Protein AF-A0A813BXG4-F1 (afdb_monomer_lite)

Sequence (197 aa):
MYNFARPANHKVEVDVYMTGIRDSAAAACLAQHVFDAAEAAVKERGGSCPIAFRVLASKRPAKSAPRHEKDTYKPYRDGSAGFPQASERSLAFWEDLPEEARKADLVGVIAQFFNFEVVADTTSLCKDMLDVIVPKPGGILIFQSGFNTRVPLHAEDMVWGTLSEKVERAGAKMALISNGFSFDKASGKSGVIPPDG

Secondary structure (DSSP, 8-state):
-----PPTTPPEEEEEEEES-S-HHHHHHHHHHHHHHHHHHHHHTT----EEEEEEE-SS--SS--HHHHHHHGGGTTT-TTS--GGGSPPPBGGGS-GGGS--SEEEEEESSTHHHHBSSSS-B--HHHHHTPPPTT-EEEEEESGGG---HHHHHHHHHHHHHHHHHTT-EEEEEE------TT--------TT-

Organism: NCBI:txid1628268

Radius of gyration: 17.5 Å; chains: 1; bounding box: 46×43×45 Å

Foldseek 3Di:
DQPPVDDPPDAAEEEEEEEQAQCLLLVQQVVVVVVVVVCVVCVVVVHDHHYHYYYAYAPDYHPDHDPVSCVVSVCQDPVNPPGPHSVVDDHHHLVPDDLVRLAGQEFEYDFQALQVCFPPDLPHTNCPVLSSRAYAAQGEYEYEDEPRDDDPPSCVCVSVVSSCVSNVVNNHYYDYHYPPPDPPPPPPDDDDDPPPD

pLDDT: mean 76.81, std 17.19, range [28.3, 95.19]

Structure (mmCIF, N/CA/C/O backbone):
data_AF-A0A813BXG4-F1
#
_entry.id   AF-A0A813BXG4-F1
#
loop_
_atom_site.group_PDB
_atom_site.id
_atom_site.type_symbol
_atom_site.label_atom_id
_atom_site.label_alt_id
_atom_site.label_comp_id
_atom_site.label_asym_id
_atom_site.label_entity_id
_atom_site.label_seq_id
_atom_site.pdbx_PDB_ins_code
_atom_site.Cartn_x
_atom_site.Cartn_y
_atom_site.Cartn_z
_atom_site.occupancy
_atom_site.B_iso_or_equiv
_atom_site.auth_seq_id
_atom_site.auth_comp_id
_atom_site.auth_asym_id
_atom_site.auth_atom_id
_atom_site.pdbx_PDB_model_num
ATOM 1 N N . MET A 1 1 ? -25.424 9.513 0.646 1.00 31.05 1 MET A N 1
ATOM 2 C CA . MET A 1 1 ? -25.180 9.424 2.101 1.00 31.05 1 MET A CA 1
ATOM 3 C C . MET A 1 1 ? -24.576 8.046 2.366 1.00 31.05 1 MET A C 1
ATOM 5 O O . MET A 1 1 ? -25.256 7.052 2.151 1.00 31.05 1 MET A O 1
ATOM 9 N N . TYR A 1 2 ? -23.269 7.967 2.637 1.00 39.50 2 TYR A N 1
ATOM 10 C CA . TYR A 1 2 ? -22.545 6.696 2.778 1.00 39.50 2 TYR A CA 1
ATOM 11 C C . TYR A 1 2 ? -22.805 6.120 4.169 1.00 39.50 2 TYR A C 1
ATOM 13 O O . TYR A 1 2 ? -22.222 6.582 5.146 1.00 39.50 2 TYR A O 1
ATOM 21 N N . ASN A 1 3 ? -23.686 5.126 4.272 1.00 35.97 3 ASN A N 1
ATOM 22 C CA . ASN A 1 3 ? -23.886 4.405 5.523 1.00 35.97 3 ASN A CA 1
ATOM 23 C C . ASN A 1 3 ? -22.718 3.437 5.747 1.00 35.97 3 ASN A C 1
ATOM 25 O O . ASN A 1 3 ? -22.837 2.238 5.516 1.00 35.97 3 ASN A O 1
ATOM 29 N N . PHE A 1 4 ? -21.603 3.951 6.270 1.00 50.03 4 PHE A N 1
ATOM 30 C CA . PHE A 1 4 ? -20.684 3.158 7.092 1.00 50.03 4 PHE A CA 1
ATOM 31 C C . PHE A 1 4 ? -21.365 2.863 8.442 1.00 50.03 4 PHE A C 1
ATOM 33 O O . PHE A 1 4 ? -20.880 3.240 9.503 1.00 50.03 4 PHE A O 1
ATOM 40 N N . ALA A 1 5 ? -22.545 2.239 8.414 1.00 46.56 5 ALA A N 1
ATOM 41 C CA . ALA A 1 5 ? -23.234 1.799 9.617 1.00 46.56 5 ALA A CA 1
ATOM 42 C C . ALA A 1 5 ? -22.553 0.512 10.078 1.00 46.56 5 ALA A C 1
ATOM 44 O O . ALA A 1 5 ? -22.936 -0.588 9.684 1.00 46.56 5 ALA A O 1
ATOM 45 N N . ARG A 1 6 ? -21.468 0.658 10.837 1.00 57.62 6 ARG A N 1
ATOM 46 C CA . ARG A 1 6 ? -20.746 -0.474 11.412 1.00 57.62 6 ARG A CA 1
ATOM 47 C C . ARG A 1 6 ? -21.068 -0.615 12.896 1.00 57.62 6 ARG A C 1
ATOM 49 O O . ARG A 1 6 ? -21.384 0.389 13.536 1.00 57.62 6 ARG A O 1
ATOM 56 N N . PRO A 1 7 ? -21.025 -1.843 13.439 1.00 58.28 7 PRO A N 1
ATOM 57 C CA . PRO A 1 7 ? -21.316 -2.083 14.845 1.00 58.28 7 PRO A CA 1
ATOM 58 C C . PRO A 1 7 ? -20.444 -1.219 15.762 1.00 58.28 7 PRO A C 1
ATOM 60 O O . PRO A 1 7 ? -19.309 -0.875 15.421 1.00 58.28 7 PRO A O 1
ATOM 63 N N . ALA A 1 8 ? -20.951 -0.911 16.956 1.00 55.47 8 ALA A N 1
ATOM 64 C CA . ALA A 1 8 ? -20.141 -0.291 17.998 1.00 55.47 8 ALA A CA 1
ATOM 65 C C . ALA A 1 8 ? -18.877 -1.140 18.250 1.00 55.47 8 ALA A C 1
ATOM 67 O O . ALA A 1 8 ? -18.967 -2.363 18.352 1.00 55.47 8 ALA A O 1
ATOM 68 N N . ASN A 1 9 ? -17.714 -0.486 18.348 1.00 63.25 9 ASN A N 1
ATOM 69 C CA . ASN A 1 9 ? -16.375 -1.088 18.485 1.00 63.25 9 ASN A CA 1
ATOM 70 C C . ASN A 1 9 ? -15.761 -1.715 17.215 1.00 63.25 9 ASN A C 1
ATOM 72 O O . ASN A 1 9 ? -14.718 -2.366 17.312 1.00 63.25 9 ASN A O 1
ATOM 76 N N . HIS A 1 10 ? -16.343 -1.509 1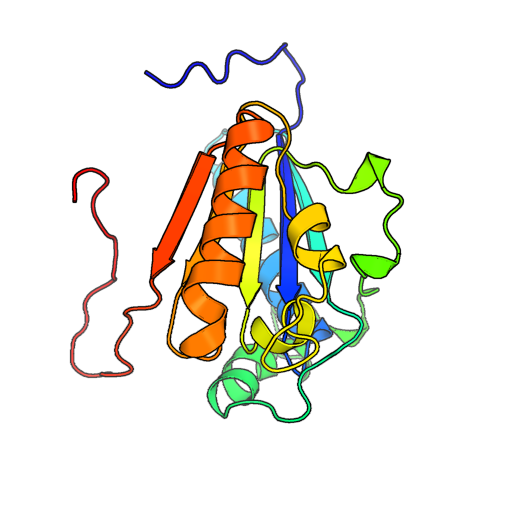6.028 1.00 72.50 10 HIS A N 1
ATOM 77 C CA . HIS A 1 10 ? -15.704 -1.916 14.770 1.00 72.50 10 HIS A CA 1
ATOM 78 C C . HIS A 1 10 ? -14.409 -1.126 14.529 1.00 72.50 10 HIS A C 1
ATOM 80 O O . HIS A 1 10 ? -14.427 0.106 14.540 1.00 72.50 10 HIS A O 1
ATOM 86 N N . LYS A 1 11 ? -13.296 -1.826 14.278 1.00 83.19 11 LYS A N 1
ATOM 87 C CA . LYS A 1 11 ? -12.031 -1.211 13.852 1.00 83.19 11 LYS A CA 1
ATOM 88 C C . LYS A 1 11 ? -11.985 -1.121 12.334 1.00 83.19 11 LYS A C 1
ATOM 90 O O . LYS A 1 11 ? -12.252 -2.115 11.669 1.00 83.19 11 LYS A O 1
ATOM 95 N N . VAL A 1 12 ? -11.652 0.044 11.787 1.00 87.25 12 VAL A N 1
ATOM 96 C CA . VAL A 1 12 ? -11.446 0.180 10.339 1.00 87.25 12 VAL A CA 1
ATOM 97 C C . VAL A 1 12 ? -10.086 -0.414 9.992 1.00 87.25 12 VAL A C 1
ATOM 99 O O . VAL A 1 12 ? -9.066 0.063 10.482 1.00 87.25 12 VAL A O 1
ATOM 102 N N . GLU A 1 13 ? -10.066 -1.459 9.175 1.00 92.06 13 GLU A N 1
ATOM 103 C CA . GLU A 1 13 ? -8.825 -2.080 8.710 1.00 92.06 13 GLU A CA 1
ATOM 104 C C . GLU A 1 13 ? -8.321 -1.379 7.454 1.00 92.06 13 GLU A C 1
ATOM 106 O O . GLU A 1 13 ? -9.054 -1.226 6.474 1.00 92.06 13 GLU A O 1
ATOM 111 N N . VAL A 1 14 ? -7.063 -0.957 7.486 1.00 93.75 14 VAL A N 1
ATOM 112 C CA . VAL A 1 14 ? -6.419 -0.224 6.403 1.00 93.75 14 VAL A CA 1
ATOM 113 C C . VAL A 1 14 ? -5.122 -0.926 6.044 1.00 93.75 14 VAL A C 1
ATOM 115 O O . VAL A 1 14 ? -4.189 -0.948 6.845 1.00 93.75 14 VAL A O 1
ATOM 118 N N . ASP A 1 15 ? -5.055 -1.443 4.824 1.00 95.19 15 ASP A N 1
ATOM 119 C CA . ASP A 1 15 ? -3.838 -2.034 4.279 1.00 95.19 15 ASP A CA 1
ATOM 120 C C . ASP A 1 15 ? -3.284 -1.143 3.176 1.00 95.19 15 ASP A C 1
ATOM 122 O O . ASP A 1 15 ? -3.984 -0.821 2.217 1.00 95.19 15 ASP A O 1
ATOM 126 N N . VAL A 1 16 ? -2.015 -0.758 3.288 1.00 93.69 16 VAL A N 1
ATOM 127 C CA . VAL A 1 16 ? -1.303 -0.023 2.241 1.00 93.69 16 VAL A CA 1
ATOM 128 C C . VAL A 1 16 ? -0.249 -0.923 1.619 1.00 93.69 16 VAL A C 1
ATOM 130 O O . VAL A 1 16 ? 0.744 -1.274 2.257 1.00 93.69 16 VAL A O 1
ATOM 133 N N . TYR A 1 17 ? -0.451 -1.259 0.350 1.00 91.38 17 TYR A N 1
ATOM 134 C CA . TYR A 1 17 ? 0.451 -2.076 -0.441 1.00 91.38 17 TYR A CA 1
ATOM 135 C C . TYR A 1 17 ? 1.465 -1.201 -1.180 1.00 91.38 17 TYR A C 1
ATOM 137 O O . TYR A 1 17 ? 1.106 -0.355 -2.003 1.00 91.38 17 TYR A O 1
ATOM 145 N N . MET A 1 18 ? 2.740 -1.434 -0.886 1.00 88.81 18 MET A N 1
ATOM 146 C CA . MET A 1 18 ? 3.896 -0.764 -1.473 1.00 88.81 18 MET A CA 1
ATOM 147 C C . MET A 1 18 ? 4.529 -1.672 -2.523 1.00 88.81 18 MET A C 1
ATOM 149 O O . MET A 1 18 ? 5.069 -2.732 -2.193 1.00 88.81 18 MET A O 1
ATOM 153 N N . THR A 1 19 ? 4.494 -1.264 -3.788 1.00 86.50 19 THR A N 1
ATOM 154 C CA . THR A 1 19 ? 4.931 -2.123 -4.898 1.00 86.50 19 THR A CA 1
ATOM 155 C C . THR A 1 19 ? 5.764 -1.395 -5.949 1.00 86.50 19 THR A C 1
ATOM 157 O O . THR A 1 19 ? 5.564 -0.215 -6.249 1.00 86.50 19 THR A O 1
ATOM 160 N N . GLY A 1 20 ? 6.743 -2.110 -6.512 1.00 81.06 20 GLY A N 1
ATOM 161 C CA . GLY A 1 20 ? 7.654 -1.556 -7.505 1.00 81.06 20 GLY A CA 1
ATOM 162 C C . GLY A 1 20 ? 8.462 -0.377 -6.962 1.00 81.06 20 GLY A C 1
ATOM 163 O O . GLY A 1 20 ? 8.829 0.500 -7.729 1.00 81.06 20 GLY A O 1
ATOM 164 N N . ILE A 1 21 ? 8.709 -0.340 -5.652 1.00 85.12 21 ILE A N 1
ATOM 165 C CA . ILE A 1 21 ? 9.577 0.631 -4.978 1.00 85.12 21 ILE A CA 1
ATOM 166 C C . ILE A 1 21 ? 10.918 -0.058 -4.723 1.00 85.12 21 ILE A C 1
ATOM 168 O O . ILE A 1 21 ? 10.948 -1.255 -4.429 1.00 85.12 21 ILE A O 1
ATOM 172 N N . ARG A 1 22 ? 12.042 0.647 -4.878 1.00 85.38 22 ARG A N 1
ATOM 173 C CA . ARG A 1 22 ? 13.360 0.040 -4.644 1.00 85.38 22 ARG A CA 1
ATOM 174 C C . ARG A 1 22 ? 13.660 -0.095 -3.154 1.00 85.38 22 ARG A C 1
ATOM 176 O O . ARG A 1 22 ? 14.169 -1.123 -2.718 1.00 85.38 22 ARG A O 1
ATOM 183 N N . ASP A 1 23 ? 13.381 0.946 -2.388 1.00 86.88 23 ASP A N 1
ATOM 184 C CA . ASP A 1 23 ? 13.647 1.042 -0.958 1.00 86.88 23 ASP A CA 1
ATOM 185 C C . ASP A 1 23 ? 12.349 0.872 -0.160 1.00 86.88 23 ASP A C 1
ATOM 187 O O . ASP A 1 23 ? 11.828 1.793 0.476 1.00 86.88 23 ASP A O 1
ATOM 191 N N . SER A 1 24 ? 11.787 -0.335 -0.241 1.00 88.19 24 SER A N 1
ATOM 192 C CA . SER A 1 24 ? 10.506 -0.673 0.387 1.00 88.19 24 SER A CA 1
ATOM 193 C C . SER A 1 24 ? 10.513 -0.474 1.904 1.00 88.19 24 SER A C 1
ATOM 195 O O . SER A 1 24 ? 9.481 -0.131 2.474 1.00 88.19 24 SER A O 1
ATOM 197 N N .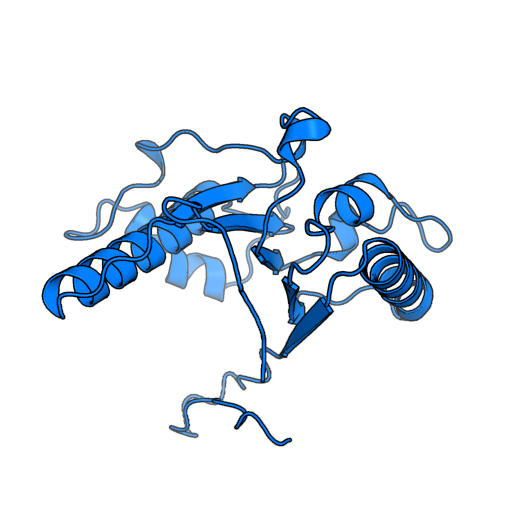 ALA A 1 25 ? 11.665 -0.645 2.561 1.00 89.19 25 ALA A N 1
ATOM 198 C CA . ALA A 1 25 ? 11.798 -0.436 4.000 1.00 89.19 25 ALA A CA 1
ATOM 199 C C . ALA A 1 25 ? 11.622 1.044 4.370 1.00 89.19 25 ALA A C 1
ATOM 201 O O . ALA A 1 25 ? 10.825 1.370 5.251 1.00 89.19 25 ALA A O 1
ATOM 202 N N . ALA A 1 26 ? 12.307 1.953 3.668 1.00 88.50 26 ALA A N 1
ATOM 203 C CA . ALA A 1 26 ? 12.155 3.380 3.918 1.00 88.50 26 ALA A CA 1
ATOM 204 C C . ALA A 1 26 ? 10.770 3.902 3.504 1.00 88.50 26 ALA A C 1
ATOM 206 O O . ALA A 1 26 ? 10.190 4.717 4.221 1.00 88.50 26 ALA A O 1
ATOM 207 N N . ALA A 1 27 ? 10.199 3.390 2.409 1.00 87.94 27 ALA A N 1
ATOM 208 C CA . ALA A 1 27 ? 8.836 3.725 1.994 1.00 87.94 27 ALA A CA 1
ATOM 209 C C . ALA A 1 27 ? 7.785 3.283 3.026 1.00 87.94 27 ALA A C 1
ATOM 211 O O . ALA A 1 27 ? 6.891 4.058 3.373 1.00 87.94 27 ALA A O 1
ATOM 212 N N . ALA A 1 28 ? 7.916 2.066 3.564 1.00 90.06 28 ALA A N 1
ATOM 213 C CA . ALA A 1 28 ? 7.034 1.582 4.619 1.00 90.06 28 ALA A CA 1
ATOM 214 C C . ALA A 1 28 ? 7.184 2.401 5.909 1.00 90.06 28 ALA A C 1
ATOM 216 O O . ALA A 1 28 ? 6.189 2.737 6.552 1.00 90.06 28 ALA A O 1
ATOM 217 N N . CYS A 1 29 ? 8.419 2.783 6.248 1.00 90.00 29 CYS A N 1
ATOM 218 C CA . CYS A 1 29 ? 8.704 3.654 7.383 1.00 90.00 29 CYS A CA 1
ATOM 219 C C . CYS A 1 29 ? 8.032 5.029 7.229 1.00 90.00 29 CYS A C 1
ATOM 221 O O . CYS A 1 29 ? 7.361 5.488 8.152 1.00 90.00 29 CYS A O 1
ATOM 223 N N . LEU A 1 30 ? 8.136 5.647 6.046 1.00 89.75 30 LEU A N 1
ATOM 224 C CA . LEU A 1 30 ? 7.461 6.904 5.713 1.00 89.75 30 LEU A CA 1
ATOM 225 C C . LEU A 1 30 ? 5.940 6.796 5.862 1.00 89.75 30 LEU A C 1
ATOM 227 O O . LEU A 1 30 ? 5.330 7.646 6.502 1.00 89.75 30 LEU A O 1
ATOM 231 N N . ALA A 1 31 ? 5.319 5.771 5.281 1.00 89.75 31 ALA A N 1
ATOM 232 C CA . ALA A 1 31 ? 3.865 5.639 5.318 1.00 89.75 31 ALA A CA 1
ATOM 233 C C . ALA A 1 31 ? 3.332 5.445 6.739 1.00 89.75 31 ALA A C 1
ATOM 235 O O . ALA A 1 31 ? 2.349 6.081 7.114 1.00 89.75 31 ALA A O 1
ATOM 236 N N . GLN A 1 32 ? 4.019 4.634 7.546 1.00 90.94 32 GLN A N 1
ATOM 237 C CA . GLN A 1 32 ? 3.663 4.487 8.951 1.00 90.94 32 GLN A CA 1
ATOM 238 C C . GLN A 1 32 ? 3.885 5.793 9.721 1.00 90.94 32 GLN A C 1
ATOM 240 O O . GLN A 1 32 ? 3.015 6.190 10.479 1.00 90.94 32 GLN A O 1
ATOM 245 N N . HIS A 1 33 ? 4.988 6.509 9.482 1.00 90.06 33 HIS A N 1
ATOM 246 C CA . HIS A 1 33 ? 5.240 7.802 10.123 1.00 90.06 33 HIS A CA 1
ATOM 247 C C . HIS A 1 33 ? 4.130 8.826 9.830 1.00 90.06 33 HIS A C 1
ATOM 249 O O . HIS A 1 33 ? 3.672 9.520 10.736 1.00 90.06 33 HIS A O 1
ATOM 255 N N . VAL A 1 34 ? 3.662 8.898 8.580 1.00 89.75 34 VAL A N 1
ATOM 256 C CA . VAL A 1 34 ? 2.542 9.771 8.190 1.00 89.75 34 VAL A CA 1
ATOM 257 C C . VAL A 1 34 ? 1.248 9.356 8.891 1.00 89.75 34 VAL A C 1
ATOM 259 O O . VAL A 1 34 ? 0.509 10.223 9.359 1.00 89.75 34 VAL A O 1
ATOM 262 N N . PHE A 1 35 ? 0.977 8.052 8.987 1.00 91.00 35 PHE A N 1
ATOM 263 C CA . PHE A 1 35 ? -0.186 7.544 9.710 1.00 91.00 35 PHE A CA 1
ATOM 264 C C . PHE A 1 35 ? -0.124 7.889 11.204 1.00 91.00 35 PHE A C 1
ATOM 266 O O . PHE A 1 35 ? -1.081 8.455 11.726 1.00 91.00 35 PHE A O 1
ATOM 273 N N . ASP A 1 36 ? 1.007 7.632 11.864 1.00 90.00 36 ASP A N 1
ATOM 274 C CA . ASP A 1 36 ? 1.211 7.904 13.293 1.00 90.00 36 ASP A CA 1
ATOM 275 C C . ASP A 1 36 ? 0.995 9.401 13.602 1.00 90.00 36 ASP A C 1
ATOM 277 O O . ASP A 1 36 ? 0.326 9.766 14.571 1.00 90.00 36 ASP A O 1
ATOM 281 N N . ALA A 1 37 ? 1.499 10.288 12.735 1.00 88.44 37 ALA A N 1
ATOM 282 C CA . ALA A 1 37 ? 1.293 11.731 12.854 1.00 88.44 37 ALA A CA 1
ATOM 283 C C . ALA A 1 37 ? -0.182 12.137 12.670 1.00 88.44 37 ALA A C 1
ATOM 285 O O . ALA A 1 37 ? -0.690 12.995 13.397 1.00 88.44 37 ALA A O 1
ATOM 286 N N . ALA A 1 38 ? -0.887 11.521 11.716 1.00 87.56 38 ALA A N 1
ATOM 287 C CA . ALA A 1 38 ? -2.310 11.768 11.499 1.00 87.56 38 ALA A CA 1
ATOM 288 C C . ALA A 1 38 ? -3.160 11.273 12.681 1.00 87.56 38 ALA A C 1
ATOM 290 O O . ALA A 1 38 ? -4.067 11.980 13.124 1.00 87.56 38 ALA A O 1
ATOM 291 N N . GLU A 1 39 ? -2.849 10.095 13.223 1.00 88.31 39 GLU A N 1
ATOM 292 C CA . GLU A 1 39 ? -3.524 9.532 14.392 1.00 88.31 39 GLU A CA 1
ATOM 293 C C . GLU A 1 39 ? -3.347 10.433 15.622 1.00 88.31 39 GLU A C 1
ATOM 295 O O . GLU A 1 39 ? -4.329 10.762 16.297 1.00 88.31 39 GLU A O 1
ATOM 300 N N . ALA A 1 40 ? -2.124 10.913 15.870 1.00 87.94 40 ALA A N 1
ATOM 301 C CA . ALA A 1 40 ? -1.843 11.860 16.945 1.00 87.94 40 ALA A CA 1
ATOM 302 C C . ALA A 1 40 ? -2.674 13.148 16.804 1.00 87.94 40 ALA A C 1
ATOM 304 O O . ALA A 1 40 ? -3.349 13.556 17.752 1.00 87.94 40 ALA A O 1
ATOM 305 N N . ALA A 1 41 ? -2.718 13.736 15.604 1.00 87.56 41 ALA A N 1
ATOM 306 C CA . ALA A 1 41 ? -3.482 14.954 15.341 1.00 87.56 41 ALA A CA 1
ATOM 307 C C . ALA A 1 41 ? -5.004 14.767 15.511 1.00 87.56 41 ALA A C 1
ATOM 309 O O . ALA A 1 41 ? -5.699 15.679 15.964 1.00 87.56 41 ALA A O 1
ATOM 310 N N . VAL A 1 42 ? -5.551 13.598 15.158 1.00 85.00 42 VAL A N 1
ATOM 311 C CA . VAL A 1 42 ? -6.972 13.276 15.387 1.00 85.00 42 VAL A CA 1
ATOM 312 C C . VAL A 1 42 ? -7.264 13.158 16.881 1.00 85.00 42 VAL A C 1
ATOM 314 O O . VAL A 1 42 ? -8.264 13.706 17.356 1.00 85.00 42 VAL A O 1
ATOM 317 N N . LYS A 1 43 ? -6.374 12.498 17.629 1.00 86.25 43 LYS A N 1
ATOM 318 C CA . LYS A 1 43 ? -6.501 12.331 19.080 1.00 86.25 43 LYS A CA 1
ATOM 319 C C . LYS A 1 43 ? -6.461 13.671 19.816 1.00 86.25 43 LYS A C 1
ATOM 321 O O . LYS A 1 43 ? -7.274 13.893 20.709 1.00 86.25 43 LYS A O 1
ATOM 326 N N . GLU A 1 44 ? -5.577 14.583 19.416 1.00 88.19 44 GLU A N 1
ATOM 327 C CA . GLU A 1 44 ? -5.500 15.947 19.966 1.00 88.19 44 GLU A CA 1
ATOM 328 C C . GLU A 1 44 ? -6.800 16.741 19.778 1.00 88.19 44 GLU A C 1
ATOM 330 O O . GLU A 1 44 ? -7.162 17.558 20.622 1.00 88.19 44 GLU A O 1
ATOM 335 N N . ARG A 1 45 ? -7.547 16.469 18.701 1.00 89.69 45 ARG A N 1
ATOM 336 C CA . ARG A 1 45 ? -8.850 17.094 18.415 1.00 89.69 45 ARG A CA 1
ATOM 337 C C . ARG A 1 45 ? -10.024 16.414 19.128 1.00 89.69 45 ARG A C 1
ATOM 339 O O . ARG A 1 45 ? -11.171 16.773 18.876 1.00 89.69 45 ARG A O 1
ATOM 346 N N . GLY A 1 46 ? -9.761 15.425 19.984 1.00 83.31 46 GLY A N 1
ATOM 347 C CA . GLY A 1 46 ? -10.788 14.651 20.684 1.00 83.31 46 GLY A CA 1
ATOM 348 C C . GLY A 1 46 ? -11.509 13.624 19.806 1.00 83.31 46 GLY A C 1
ATOM 349 O O . GLY A 1 46 ? -12.535 13.086 20.218 1.00 83.31 46 GLY A O 1
ATOM 350 N N . GLY A 1 47 ? -10.998 13.344 18.604 1.00 78.56 47 GLY A N 1
ATOM 351 C CA . GLY A 1 47 ? -11.520 12.284 17.749 1.00 78.56 47 GLY A CA 1
ATOM 352 C C . GLY A 1 47 ? -11.028 10.911 18.202 1.00 78.56 47 GLY A C 1
ATOM 353 O O . GLY A 1 47 ? -9.875 10.748 18.597 1.00 78.56 47 GLY A O 1
ATOM 354 N N . SER A 1 48 ? -11.888 9.900 18.105 1.00 71.69 48 SER A N 1
ATOM 355 C CA . SER A 1 48 ? -11.497 8.502 18.268 1.00 71.69 48 SER A CA 1
ATOM 356 C C . SER A 1 48 ? -12.122 7.663 17.155 1.00 71.69 48 SER A C 1
ATOM 358 O O . SER A 1 48 ? -13.330 7.452 17.093 1.00 71.69 48 SER A O 1
ATOM 360 N N . CYS A 1 49 ? -11.282 7.203 16.233 1.00 71.50 49 CYS A N 1
ATOM 361 C CA . CYS A 1 49 ? -11.642 6.179 15.262 1.00 71.50 49 CYS A CA 1
ATOM 362 C C . CYS A 1 49 ? -10.607 5.065 15.404 1.00 71.50 49 CYS A C 1
ATOM 364 O O . CYS A 1 49 ? -9.433 5.314 15.130 1.00 71.50 49 CYS A O 1
ATOM 366 N N . PRO A 1 50 ? -10.979 3.872 15.891 1.00 82.19 50 PRO A N 1
ATOM 367 C CA . PRO A 1 50 ? -10.015 2.800 16.038 1.00 82.19 50 PRO A CA 1
ATOM 368 C C . PRO A 1 50 ? -9.667 2.249 14.649 1.00 82.19 50 PRO A C 1
ATOM 370 O O . PRO A 1 50 ? -10.502 1.634 13.984 1.00 82.19 50 PRO A O 1
ATOM 373 N N . ILE A 1 51 ? -8.430 2.480 14.212 1.00 88.88 51 ILE A N 1
ATOM 374 C CA . ILE A 1 51 ? -7.915 2.032 12.917 1.00 88.88 51 ILE A CA 1
ATOM 375 C C . ILE A 1 51 ? -6.879 0.930 13.151 1.00 88.88 51 ILE A C 1
ATOM 377 O O . ILE A 1 51 ? -5.999 1.056 13.999 1.00 88.88 51 ILE A O 1
ATOM 381 N N . ALA A 1 52 ? -6.989 -0.168 12.410 1.00 91.00 52 ALA A N 1
ATOM 382 C CA . ALA A 1 52 ? -5.950 -1.184 12.311 1.00 91.00 52 ALA A CA 1
ATOM 383 C C . ALA A 1 52 ? -5.194 -0.956 11.000 1.00 91.00 52 ALA A C 1
ATOM 385 O O . ALA A 1 52 ? -5.686 -1.318 9.935 1.00 91.00 52 ALA A O 1
ATOM 386 N N . PHE A 1 53 ? -4.034 -0.309 11.079 1.00 92.25 53 PHE A N 1
ATOM 387 C CA . PHE A 1 53 ? -3.245 0.084 9.914 1.00 92.25 53 PHE A CA 1
ATOM 388 C C . PHE A 1 53 ? -2.058 -0.859 9.701 1.00 92.25 53 PHE A C 1
ATOM 390 O O . PHE A 1 53 ? -1.332 -1.170 10.647 1.00 92.25 53 PHE A O 1
ATOM 397 N N . ARG A 1 54 ? -1.850 -1.307 8.459 1.00 93.81 54 ARG A N 1
ATOM 398 C CA . ARG A 1 54 ? -0.693 -2.112 8.051 1.00 93.81 54 ARG A CA 1
ATOM 399 C C . ARG A 1 54 ? -0.087 -1.559 6.772 1.00 93.81 54 ARG A C 1
ATOM 401 O O . ARG A 1 54 ? -0.797 -1.211 5.831 1.00 93.81 54 ARG A O 1
ATOM 408 N N . VAL A 1 55 ? 1.241 -1.567 6.712 1.00 93.31 55 VAL A N 1
ATOM 409 C CA . VAL A 1 55 ? 1.988 -1.322 5.477 1.00 93.31 55 VAL A CA 1
ATOM 410 C C . VAL A 1 55 ? 2.645 -2.618 5.037 1.00 93.31 55 VAL A C 1
ATOM 412 O O . VAL A 1 55 ? 3.357 -3.252 5.815 1.00 93.31 55 VAL A O 1
ATOM 415 N N . LEU A 1 56 ? 2.391 -3.011 3.794 1.00 92.75 56 LEU A N 1
ATOM 416 C CA . LEU A 1 56 ? 2.789 -4.293 3.229 1.00 92.75 56 LEU A CA 1
ATOM 417 C C . LEU A 1 56 ? 3.624 -4.044 1.978 1.00 92.75 56 LEU A C 1
ATOM 419 O O . LEU A 1 56 ? 3.148 -3.455 1.010 1.00 92.75 56 LEU A O 1
ATOM 423 N N . ALA A 1 57 ? 4.877 -4.476 1.986 1.00 91.00 57 ALA A N 1
ATOM 424 C CA . ALA A 1 57 ? 5.763 -4.361 0.838 1.00 91.00 57 ALA A CA 1
ATOM 425 C C . ALA A 1 57 ? 5.686 -5.582 -0.076 1.00 91.00 57 ALA A C 1
ATOM 427 O O . ALA A 1 57 ? 5.297 -6.666 0.343 1.00 91.00 57 ALA A O 1
ATOM 428 N N . SER A 1 58 ? 6.114 -5.398 -1.320 1.00 87.44 58 SER A N 1
ATOM 429 C CA . SER A 1 58 ? 6.452 -6.494 -2.227 1.00 87.44 58 SER A CA 1
ATOM 430 C C . SER A 1 58 ? 7.842 -7.058 -1.937 1.00 87.44 58 SER A C 1
ATOM 432 O O . SER A 1 58 ? 8.791 -6.304 -1.688 1.00 87.44 58 SER A O 1
ATOM 434 N N . LYS A 1 59 ? 7.989 -8.383 -2.048 1.00 87.31 59 LYS A N 1
ATOM 435 C CA . LYS A 1 59 ? 9.287 -9.083 -2.071 1.00 87.31 59 LYS A CA 1
ATOM 436 C C . LYS A 1 59 ? 10.065 -8.844 -3.362 1.00 87.31 59 LYS A C 1
ATOM 438 O O . LYS A 1 59 ? 11.212 -9.279 -3.475 1.00 87.31 59 LYS A O 1
ATOM 443 N N . ARG A 1 60 ? 9.467 -8.165 -4.342 1.00 81.88 60 ARG A N 1
ATOM 444 C CA . ARG A 1 60 ? 10.060 -7.825 -5.638 1.00 81.88 60 ARG A CA 1
ATOM 445 C C . ARG A 1 60 ? 10.345 -6.318 -5.710 1.00 81.88 60 ARG A C 1
ATOM 447 O O . ARG A 1 60 ? 9.630 -5.585 -6.395 1.00 81.88 60 ARG A O 1
ATOM 454 N N . PRO A 1 61 ? 11.384 -5.816 -5.018 1.00 79.81 61 PRO A N 1
ATOM 455 C CA . PRO A 1 61 ? 11.725 -4.403 -5.091 1.00 79.81 61 PRO A CA 1
ATOM 456 C C . PRO A 1 61 ? 12.164 -4.016 -6.506 1.00 79.81 61 PRO A C 1
ATOM 458 O O . PRO A 1 61 ? 12.731 -4.818 -7.258 1.00 79.81 61 PRO A O 1
ATOM 461 N N . ALA A 1 62 ? 11.950 -2.752 -6.865 1.00 78.50 62 ALA A N 1
ATOM 462 C CA . ALA A 1 62 ? 12.426 -2.232 -8.139 1.00 78.50 62 ALA A CA 1
ATOM 463 C C . ALA A 1 62 ? 13.960 -2.261 -8.219 1.00 78.50 62 ALA A C 1
ATOM 465 O O . ALA A 1 62 ? 14.673 -1.940 -7.267 1.00 78.50 62 ALA A O 1
ATOM 466 N N . LYS A 1 63 ? 14.491 -2.602 -9.399 1.00 75.62 63 LYS A N 1
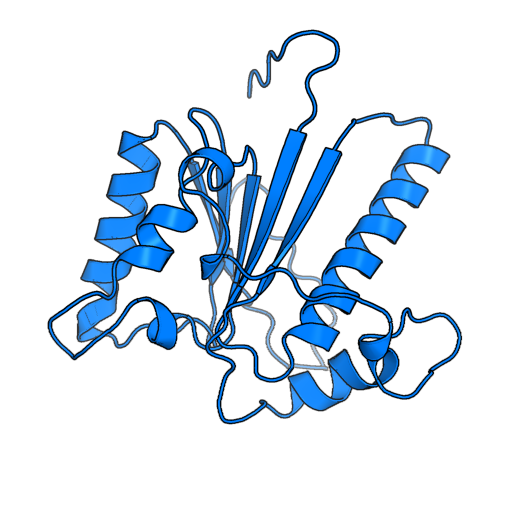ATOM 467 C CA . LYS A 1 63 ? 15.946 -2.694 -9.625 1.00 75.62 63 LYS A CA 1
ATOM 468 C C . LYS A 1 63 ? 16.643 -1.332 -9.547 1.00 75.62 63 LYS A C 1
ATOM 470 O O . LYS A 1 63 ? 17.810 -1.240 -9.163 1.00 75.62 63 LYS A O 1
ATOM 475 N N . SER A 1 64 ? 15.948 -0.261 -9.913 1.00 71.06 64 SER A N 1
ATOM 476 C CA . SER A 1 64 ? 16.462 1.107 -9.897 1.00 71.06 64 SER A CA 1
ATOM 477 C C . SER A 1 64 ? 15.521 2.023 -9.120 1.00 71.06 64 SER A C 1
ATOM 479 O O . SER A 1 64 ? 14.308 1.873 -9.195 1.00 71.06 64 SER A O 1
ATOM 481 N N . ALA A 1 65 ? 16.107 2.959 -8.367 1.00 67.69 65 ALA A N 1
ATOM 482 C CA . ALA A 1 65 ? 15.360 4.012 -7.693 1.00 67.69 65 ALA A CA 1
ATOM 483 C C . ALA A 1 65 ? 15.344 5.231 -8.611 1.00 67.69 65 ALA A C 1
ATOM 485 O O . ALA A 1 65 ? 16.419 5.710 -9.003 1.00 67.69 65 ALA A O 1
ATOM 486 N N . PRO A 1 66 ? 14.174 5.779 -8.939 1.00 67.31 66 PRO A N 1
ATOM 487 C CA . PRO A 1 66 ? 14.072 7.131 -9.449 1.00 67.31 66 PRO A CA 1
ATOM 488 C C . PRO A 1 66 ? 14.713 8.134 -8.487 1.00 67.31 66 PRO A C 1
ATOM 490 O O . PRO A 1 66 ? 14.722 7.959 -7.270 1.00 67.31 66 PRO A O 1
ATOM 493 N N . ARG A 1 67 ? 15.249 9.229 -9.030 1.00 65.19 67 ARG A N 1
ATOM 494 C CA . ARG A 1 67 ? 16.016 10.212 -8.247 1.00 65.19 67 ARG A CA 1
ATOM 495 C C . ARG A 1 67 ? 15.241 10.770 -7.045 1.00 65.19 67 ARG A C 1
ATOM 497 O O . ARG A 1 67 ? 15.835 10.955 -5.990 1.00 65.19 67 ARG A O 1
ATOM 504 N N . HIS A 1 68 ? 13.933 10.985 -7.197 1.00 68.50 68 HIS A N 1
ATOM 505 C CA . HIS A 1 68 ? 13.064 11.492 -6.130 1.00 68.50 68 HIS A CA 1
ATOM 506 C C . HIS A 1 68 ? 12.971 10.534 -4.938 1.00 68.50 68 HIS A C 1
ATOM 508 O O . HIS A 1 68 ? 12.953 10.985 -3.802 1.00 68.50 68 HIS A O 1
ATOM 514 N N . GLU A 1 69 ? 13.004 9.223 -5.180 1.00 71.62 69 GLU A N 1
ATOM 515 C CA . GLU A 1 69 ? 12.972 8.209 -4.127 1.00 71.62 69 GLU A CA 1
ATOM 516 C C . GLU A 1 69 ? 14.169 8.358 -3.181 1.00 71.62 69 GLU A C 1
ATOM 518 O O . GLU A 1 69 ? 14.039 8.313 -1.958 1.00 71.62 69 GLU A O 1
ATOM 523 N N . LYS A 1 70 ? 15.354 8.617 -3.750 1.00 71.75 70 LYS A N 1
ATOM 524 C CA . LYS A 1 70 ? 16.574 8.788 -2.963 1.00 71.75 70 LYS A CA 1
ATOM 525 C C . LYS A 1 70 ? 16.463 9.969 -2.001 1.00 71.75 70 LYS A C 1
ATOM 527 O O . LYS A 1 70 ? 16.882 9.824 -0.857 1.00 71.75 70 LYS A O 1
ATOM 532 N N . ASP A 1 71 ? 15.931 11.099 -2.449 1.00 76.69 71 ASP A N 1
ATOM 533 C CA . ASP A 1 71 ? 15.851 12.308 -1.627 1.00 76.69 71 ASP A CA 1
ATOM 534 C C . ASP A 1 71 ? 14.718 12.202 -0.597 1.00 76.69 71 ASP A C 1
ATOM 536 O O . ASP A 1 71 ? 14.943 12.462 0.584 1.00 76.69 71 ASP A O 1
ATOM 540 N N . THR A 1 72 ? 13.535 11.734 -1.011 1.00 80.69 72 THR A N 1
ATOM 541 C CA . THR A 1 72 ? 12.365 11.577 -0.132 1.00 80.69 72 THR A CA 1
ATOM 542 C C . THR A 1 72 ? 12.623 10.592 1.008 1.00 80.69 72 THR A C 1
ATOM 544 O O . THR A 1 72 ? 12.183 10.823 2.131 1.00 80.69 72 THR A O 1
ATOM 547 N N . TYR A 1 73 ? 13.355 9.507 0.748 1.00 84.12 73 TYR A N 1
ATOM 548 C CA . TYR A 1 73 ? 13.587 8.455 1.742 1.00 84.12 73 TYR A CA 1
ATOM 549 C C . TYR A 1 73 ? 14.884 8.615 2.529 1.00 84.12 73 TYR A C 1
ATOM 551 O O . TYR A 1 73 ? 15.125 7.872 3.477 1.00 84.12 73 TYR A O 1
ATOM 559 N N . LYS A 1 74 ? 15.735 9.579 2.161 1.00 83.50 74 LYS A N 1
ATOM 560 C CA . LYS A 1 74 ? 16.998 9.840 2.859 1.00 83.50 74 LYS A CA 1
ATOM 561 C C . LYS A 1 74 ? 16.832 9.974 4.389 1.00 83.50 74 LYS A C 1
ATOM 563 O O . LYS A 1 74 ? 17.571 9.262 5.067 1.00 83.50 74 LYS A O 1
ATOM 568 N N . PRO A 1 75 ? 15.863 10.746 4.929 1.00 86.44 75 PRO A N 1
ATOM 569 C CA . PRO A 1 75 ? 15.737 10.939 6.380 1.00 86.44 75 PRO A CA 1
ATOM 570 C C . PRO A 1 75 ? 15.443 9.654 7.170 1.00 86.44 75 PRO A C 1
ATOM 572 O O . PRO A 1 75 ? 15.794 9.540 8.341 1.00 86.44 75 PRO A O 1
ATOM 575 N N . TYR A 1 76 ? 14.823 8.667 6.519 1.00 87.00 76 TYR A N 1
ATOM 576 C CA . TYR A 1 76 ? 14.460 7.379 7.117 1.00 87.00 76 TYR A CA 1
ATOM 577 C C . TYR A 1 76 ? 15.620 6.369 7.124 1.00 87.00 76 TYR A C 1
ATOM 579 O O . TYR A 1 76 ? 15.448 5.238 7.578 1.00 87.00 76 TYR A O 1
ATOM 587 N N . ARG A 1 77 ? 16.787 6.751 6.583 1.00 84.50 77 ARG A N 1
ATOM 588 C CA . ARG A 1 77 ? 17.981 5.898 6.469 1.00 84.50 77 ARG A CA 1
ATOM 589 C C . ARG A 1 77 ? 19.198 6.425 7.205 1.00 84.50 77 ARG A C 1
ATOM 591 O O . ARG A 1 77 ? 20.068 5.640 7.563 1.00 84.50 77 ARG A O 1
ATOM 598 N N . ASP A 1 78 ? 19.333 7.742 7.293 1.00 85.06 78 ASP A N 1
ATOM 599 C CA . ASP A 1 78 ? 20.577 8.391 7.706 1.00 85.06 78 ASP A CA 1
ATOM 600 C C . ASP A 1 78 ? 20.587 8.828 9.174 1.00 85.06 78 ASP A C 1
ATOM 602 O O . ASP A 1 78 ? 21.511 9.524 9.590 1.00 85.06 78 ASP A O 1
ATOM 606 N N . GLY A 1 79 ? 19.589 8.424 9.965 1.00 76.69 79 GLY A N 1
ATOM 607 C CA . GLY A 1 79 ? 19.500 8.822 11.367 1.00 76.69 79 GLY A CA 1
ATOM 608 C C . GLY A 1 79 ? 19.067 10.272 11.569 1.00 76.69 79 GLY A C 1
ATOM 609 O O . GLY A 1 79 ? 19.274 10.805 12.659 1.00 76.69 79 GLY A O 1
ATOM 610 N N . SER A 1 80 ? 18.502 10.933 10.547 1.00 83.69 80 SER A N 1
ATOM 611 C CA . SER A 1 80 ? 18.003 12.306 10.671 1.00 83.69 80 SER A CA 1
ATOM 612 C C . SER A 1 80 ? 17.086 12.457 11.889 1.00 83.69 80 SER A C 1
ATOM 614 O O . SER A 1 80 ? 16.113 11.718 12.058 1.00 83.69 80 SER A O 1
ATOM 616 N N . ALA A 1 81 ? 17.392 13.444 12.735 1.00 76.56 81 ALA A N 1
ATOM 617 C CA . ALA A 1 81 ? 16.670 13.674 13.980 1.00 76.56 81 ALA A CA 1
ATOM 618 C C . ALA A 1 81 ? 15.169 13.896 13.725 1.00 76.56 81 ALA A C 1
ATOM 620 O O . ALA A 1 81 ? 14.785 14.689 12.864 1.00 76.56 81 ALA A O 1
ATOM 621 N N . GLY A 1 82 ? 14.328 13.199 14.492 1.00 79.88 82 GLY A N 1
ATOM 622 C CA . GLY A 1 82 ? 12.868 13.286 14.389 1.00 79.88 82 GLY A CA 1
ATOM 623 C C . GLY A 1 82 ? 12.227 12.365 13.347 1.00 79.88 82 GLY A C 1
ATOM 624 O O . GLY A 1 82 ? 11.006 12.375 13.236 1.00 79.88 82 GLY A O 1
ATOM 625 N N . PHE A 1 83 ? 13.002 11.552 12.619 1.00 85.19 83 PHE A N 1
ATOM 626 C CA . PHE A 1 83 ? 12.467 10.556 11.686 1.00 85.19 83 PHE A CA 1
ATOM 627 C C . PHE A 1 83 ? 12.686 9.127 12.202 1.00 85.19 83 PHE A C 1
ATOM 629 O O . PHE A 1 83 ? 13.786 8.807 12.666 1.00 85.19 83 PHE A O 1
ATOM 636 N N . PRO A 1 84 ? 11.678 8.240 12.103 1.00 85.81 84 PRO A N 1
ATOM 637 C CA . PRO A 1 84 ? 11.861 6.833 12.431 1.00 85.81 84 PRO A CA 1
ATOM 638 C C . PRO A 1 84 ? 12.823 6.168 11.441 1.00 85.81 84 PRO A C 1
ATOM 640 O O . PRO A 1 84 ? 12.824 6.481 10.248 1.00 85.81 84 PRO A O 1
ATOM 643 N N . GLN A 1 85 ? 13.634 5.230 11.927 1.00 87.94 85 GLN A N 1
ATOM 644 C CA . GLN A 1 85 ? 14.650 4.579 11.104 1.00 87.94 85 GLN A CA 1
ATOM 645 C C . GLN A 1 85 ? 14.127 3.280 10.495 1.00 87.94 85 GLN A C 1
ATOM 647 O O . GLN A 1 85 ? 13.557 2.428 11.176 1.00 87.94 85 GLN A O 1
ATOM 652 N N . ALA A 1 86 ? 14.348 3.110 9.191 1.00 86.56 86 ALA A N 1
ATOM 653 C CA . ALA A 1 86 ? 13.910 1.925 8.458 1.00 86.56 86 ALA A CA 1
ATOM 654 C C . ALA A 1 86 ? 14.572 0.637 8.980 1.00 86.56 86 ALA A C 1
ATOM 656 O O . ALA A 1 86 ? 13.934 -0.410 9.013 1.00 86.56 86 ALA A O 1
ATOM 657 N N . SER A 1 87 ? 15.828 0.717 9.433 1.00 84.62 87 SER A N 1
ATOM 658 C CA . SER A 1 87 ? 16.582 -0.419 9.986 1.00 84.62 87 SER A CA 1
ATOM 659 C C . SER A 1 87 ? 16.014 -0.969 11.294 1.00 84.62 87 SER A C 1
ATOM 661 O O . SER A 1 87 ? 16.324 -2.095 11.667 1.00 84.62 87 SER A O 1
ATOM 663 N N . GLU A 1 88 ? 15.207 -0.185 12.004 1.00 80.06 88 GLU A N 1
ATOM 664 C CA . GLU A 1 88 ? 14.617 -0.570 13.290 1.00 80.06 88 GLU A CA 1
ATOM 665 C C . GLU A 1 88 ? 13.275 -1.292 13.118 1.00 80.06 88 GLU A C 1
ATOM 667 O O . GLU A 1 88 ? 12.660 -1.710 14.100 1.00 80.06 88 GLU A O 1
ATOM 672 N N . ARG A 1 89 ? 12.793 -1.436 11.877 1.00 76.62 89 ARG A N 1
ATOM 673 C CA . ARG A 1 89 ? 11.466 -1.972 11.579 1.00 76.62 89 ARG A CA 1
ATOM 674 C C . ARG A 1 89 ? 11.555 -3.260 10.779 1.00 76.62 89 ARG A C 1
ATOM 676 O O . ARG A 1 89 ? 12.281 -3.360 9.795 1.00 76.62 89 ARG A O 1
ATOM 683 N N . SER A 1 90 ? 10.751 -4.236 11.191 1.00 82.56 90 SER A N 1
ATOM 684 C CA . SER A 1 90 ? 10.507 -5.421 10.376 1.00 82.56 90 SER A CA 1
ATOM 685 C C . SER A 1 90 ? 9.578 -5.053 9.225 1.00 82.56 90 SER A C 1
ATOM 687 O O . SER A 1 90 ? 8.522 -4.454 9.440 1.00 82.56 90 SER A O 1
ATOM 689 N N . LEU A 1 91 ? 9.976 -5.404 8.006 1.00 86.00 91 LEU A N 1
ATOM 690 C CA . LEU A 1 91 ? 9.156 -5.208 6.821 1.00 86.00 91 LEU A CA 1
ATOM 691 C C . LEU A 1 91 ? 8.178 -6.378 6.690 1.00 86.00 91 LEU A C 1
ATOM 693 O O . LEU A 1 91 ? 8.597 -7.531 6.616 1.00 86.00 91 LEU A O 1
ATOM 697 N N . ALA A 1 92 ? 6.882 -6.080 6.658 1.00 90.94 92 ALA A N 1
ATOM 698 C CA . ALA A 1 92 ? 5.860 -7.071 6.350 1.00 90.94 92 ALA A CA 1
ATOM 699 C C . ALA A 1 92 ? 5.679 -7.173 4.832 1.00 90.94 92 ALA A C 1
ATOM 701 O O . ALA A 1 92 ? 5.630 -6.150 4.146 1.00 90.94 92 ALA A O 1
ATOM 702 N N . PHE A 1 93 ? 5.555 -8.397 4.322 1.00 91.19 93 PHE A N 1
ATOM 703 C CA . PHE A 1 93 ? 5.346 -8.660 2.902 1.00 91.19 93 PHE A CA 1
ATOM 704 C C . PHE A 1 93 ? 3.935 -9.172 2.644 1.00 91.19 93 PHE A C 1
ATOM 706 O O . PHE A 1 93 ? 3.436 -10.013 3.394 1.00 91.19 93 PHE A O 1
ATOM 713 N N . TRP A 1 94 ? 3.287 -8.689 1.585 1.00 89.12 94 TRP A N 1
ATOM 714 C CA . TRP A 1 94 ? 1.931 -9.142 1.261 1.00 89.12 94 TRP A CA 1
ATOM 715 C C . TRP A 1 94 ? 1.901 -10.598 0.786 1.00 89.12 94 TRP A C 1
ATOM 717 O O . TRP A 1 94 ? 0.919 -11.299 1.021 1.00 89.12 94 TRP A O 1
ATOM 727 N N . GLU A 1 95 ? 2.992 -11.081 0.190 1.00 90.12 95 G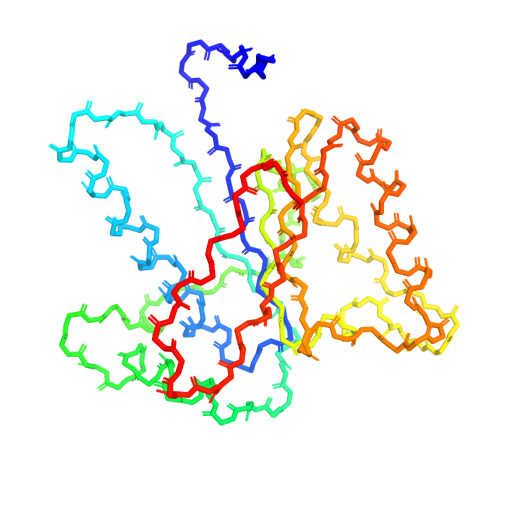LU A N 1
ATOM 728 C CA . GLU A 1 95 ? 3.154 -12.473 -0.232 1.00 90.12 95 GLU A CA 1
ATOM 729 C C . GLU A 1 95 ? 3.106 -13.452 0.950 1.00 90.12 95 GLU A C 1
ATOM 731 O O . GLU A 1 95 ? 2.732 -14.609 0.769 1.00 90.12 95 GLU A O 1
ATOM 736 N N . ASP A 1 96 ? 3.462 -12.991 2.155 1.00 89.50 96 ASP A N 1
ATOM 737 C CA . ASP A 1 96 ? 3.457 -13.794 3.383 1.00 89.50 96 ASP A CA 1
ATOM 738 C C . ASP A 1 96 ? 2.112 -13.769 4.115 1.00 89.50 96 ASP A C 1
ATOM 740 O O . ASP A 1 96 ? 1.920 -14.504 5.088 1.00 89.50 96 ASP A O 1
ATOM 744 N N . LEU A 1 97 ? 1.162 -12.940 3.672 1.00 84.12 97 LEU A N 1
ATOM 745 C CA . LEU A 1 97 ? -0.148 -12.894 4.302 1.00 84.12 97 LEU A CA 1
ATOM 746 C C . LEU A 1 97 ? -0.969 -14.134 3.937 1.00 84.12 97 LEU A C 1
ATOM 748 O O . LEU A 1 97 ? -1.112 -14.436 2.743 1.00 84.12 97 LEU A O 1
ATOM 752 N N . PRO A 1 98 ? -1.589 -14.810 4.923 1.00 83.12 98 PRO A N 1
ATOM 753 C CA . PRO A 1 98 ? -2.584 -15.833 4.637 1.00 83.12 98 PRO A CA 1
ATOM 754 C C . PRO A 1 98 ? -3.768 -15.199 3.901 1.00 83.12 98 PRO A C 1
ATOM 756 O O . PRO A 1 98 ? -4.103 -14.041 4.147 1.00 83.12 98 PRO A O 1
ATOM 759 N N . GLU A 1 99 ? -4.408 -15.951 3.007 1.00 78.06 99 GLU A N 1
ATOM 760 C CA . GLU A 1 99 ? -5.467 -15.446 2.118 1.00 78.06 99 GLU A CA 1
ATOM 761 C C . GLU A 1 99 ? -6.594 -14.723 2.875 1.00 78.06 99 GLU A C 1
ATOM 763 O O . GLU A 1 99 ? -7.020 -13.635 2.489 1.00 78.06 99 GLU A O 1
ATOM 768 N N . GLU A 1 100 ? -6.985 -15.266 4.027 1.00 74.56 100 GLU A N 1
ATOM 769 C CA . GLU A 1 100 ? -8.020 -14.698 4.897 1.00 74.56 100 GLU A CA 1
ATOM 770 C C . GLU A 1 100 ? -7.648 -13.331 5.496 1.00 74.56 100 GLU A C 1
ATOM 772 O O . GLU A 1 100 ? -8.524 -12.546 5.855 1.00 74.56 100 GLU A O 1
ATOM 777 N N . ALA A 1 101 ? -6.352 -13.014 5.584 1.00 74.00 101 ALA A N 1
ATOM 778 C CA . ALA A 1 101 ? -5.849 -11.755 6.132 1.00 74.00 101 ALA A CA 1
ATOM 779 C C . ALA A 1 101 ? -5.634 -10.660 5.073 1.00 74.00 101 ALA A C 1
ATOM 781 O O . ALA A 1 101 ? -5.205 -9.563 5.439 1.00 74.00 101 ALA A O 1
ATOM 782 N N . ARG A 1 102 ? -5.909 -10.940 3.789 1.00 74.12 102 ARG A N 1
ATOM 783 C CA . ARG A 1 102 ? -5.683 -10.018 2.653 1.00 74.12 102 ARG A CA 1
ATOM 784 C C . ARG A 1 102 ? -6.842 -9.058 2.389 1.00 74.12 102 ARG A C 1
ATOM 786 O O . ARG A 1 102 ? -6.760 -8.222 1.501 1.00 74.12 102 ARG A O 1
ATOM 793 N N . LYS A 1 103 ? -7.934 -9.169 3.144 1.00 80.94 103 LYS A N 1
ATOM 794 C CA . LYS A 1 103 ? -9.128 -8.345 2.948 1.00 80.94 103 LYS A CA 1
ATOM 795 C C . LYS A 1 103 ? -9.157 -7.274 4.028 1.00 80.94 103 LYS A C 1
ATOM 797 O O . LYS A 1 103 ? -9.362 -7.607 5.190 1.00 80.94 103 LYS A O 1
ATOM 802 N N . ALA A 1 104 ? -8.988 -6.016 3.640 1.00 90.50 104 ALA A N 1
ATOM 803 C CA . ALA A 1 104 ? -9.148 -4.846 4.503 1.00 90.50 104 ALA A CA 1
ATOM 804 C C . ALA A 1 104 ? -10.368 -4.016 4.079 1.00 90.50 104 ALA A C 1
ATOM 806 O O . ALA A 1 104 ? -10.948 -4.228 3.011 1.00 90.50 104 ALA A O 1
ATOM 807 N N . ASP A 1 105 ? -10.775 -3.072 4.924 1.00 90.44 105 ASP A N 1
ATOM 808 C CA . ASP A 1 105 ? -11.869 -2.152 4.613 1.00 90.44 105 ASP A CA 1
ATOM 809 C C . ASP A 1 105 ? -11.440 -1.084 3.612 1.00 90.44 105 ASP A C 1
ATOM 811 O O . ASP A 1 105 ? -12.176 -0.755 2.681 1.00 90.44 105 ASP A O 1
ATOM 815 N N . LEU A 1 106 ? -10.238 -0.553 3.815 1.00 91.88 106 LEU A N 1
ATOM 816 C CA . LEU A 1 106 ? -9.584 0.368 2.905 1.00 91.88 106 LEU A CA 1
ATOM 817 C C . LEU A 1 106 ? -8.283 -0.269 2.441 1.00 91.88 106 LEU A C 1
A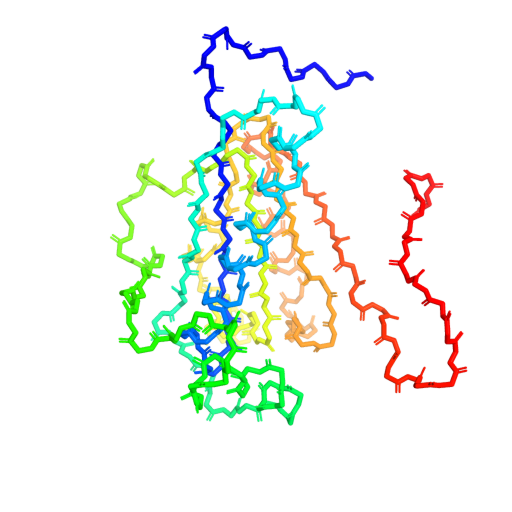TOM 819 O O . LEU A 1 106 ? -7.435 -0.636 3.252 1.00 91.88 106 LEU A O 1
ATOM 823 N N . VAL A 1 107 ? -8.127 -0.379 1.130 1.00 93.50 107 VAL A N 1
ATOM 824 C CA . VAL A 1 107 ? -6.896 -0.865 0.515 1.00 93.50 107 VAL A CA 1
ATOM 825 C C . VAL A 1 107 ? -6.262 0.287 -0.243 1.00 93.50 107 VAL A C 1
ATOM 827 O O . VAL A 1 107 ? -6.854 0.801 -1.181 1.00 93.50 107 VAL A O 1
ATOM 830 N N . GLY A 1 108 ? -5.072 0.714 0.161 1.00 92.19 108 GLY A N 1
ATOM 831 C CA . GLY A 1 108 ? -4.258 1.676 -0.572 1.00 92.19 108 GLY A CA 1
ATOM 832 C C . GLY A 1 108 ? -3.207 0.961 -1.413 1.00 92.19 108 GLY A C 1
ATOM 833 O O . GLY A 1 108 ? -2.541 0.060 -0.914 1.00 92.19 108 GLY A O 1
ATOM 834 N N . VAL A 1 109 ? -3.003 1.379 -2.660 1.00 89.62 109 VAL A N 1
ATOM 835 C CA . VAL A 1 109 ? -1.873 0.921 -3.480 1.00 89.62 109 VAL A CA 1
ATOM 836 C C . VAL A 1 109 ? -0.997 2.107 -3.840 1.00 89.62 109 VAL A C 1
ATOM 838 O O . VAL A 1 109 ? -1.409 3.008 -4.576 1.00 89.62 109 VAL A O 1
ATOM 841 N N . ILE A 1 110 ? 0.230 2.082 -3.325 1.00 85.94 110 ILE A N 1
ATOM 842 C CA . ILE A 1 110 ? 1.286 3.034 -3.652 1.00 85.94 110 ILE A CA 1
ATOM 843 C C . ILE A 1 110 ? 2.308 2.288 -4.492 1.00 85.94 110 ILE A C 1
ATOM 845 O O . ILE A 1 110 ? 3.021 1.399 -4.020 1.00 85.94 110 ILE A O 1
ATOM 849 N N . ALA A 1 111 ? 2.349 2.650 -5.769 1.00 79.75 111 ALA A N 1
ATOM 850 C CA . ALA A 1 111 ? 3.158 1.953 -6.741 1.00 79.75 111 ALA A CA 1
ATOM 851 C C . ALA A 1 111 ? 4.081 2.897 -7.504 1.00 79.75 111 ALA A C 1
ATOM 853 O O . ALA A 1 111 ? 3.713 4.024 -7.855 1.00 79.75 111 ALA A O 1
ATOM 854 N N . GLN A 1 112 ? 5.278 2.394 -7.796 1.00 74.88 112 GLN A N 1
ATOM 855 C CA . GLN A 1 112 ? 6.229 3.055 -8.687 1.00 74.88 112 GLN A CA 1
ATOM 856 C C . GLN A 1 112 ? 6.603 2.220 -9.921 1.00 74.88 112 GLN A C 1
ATOM 858 O O . GLN A 1 112 ? 7.078 2.791 -10.896 1.00 74.88 112 GLN A O 1
ATOM 863 N N . PHE A 1 113 ? 6.339 0.913 -9.913 1.00 75.88 113 PHE A N 1
ATOM 864 C CA . PHE A 1 113 ? 6.362 0.053 -11.101 1.00 75.88 113 PHE A CA 1
ATOM 865 C C . PHE A 1 113 ? 5.334 -1.072 -10.928 1.00 75.88 113 PHE A C 1
ATOM 867 O O . PHE A 1 113 ? 5.687 -2.238 -10.766 1.00 75.88 113 PHE A O 1
ATOM 874 N N . PHE A 1 114 ? 4.043 -0.716 -10.906 1.00 78.56 114 PHE A N 1
ATOM 875 C CA . PHE A 1 114 ? 2.961 -1.678 -10.631 1.00 78.56 114 PHE A CA 1
ATOM 876 C C . PHE A 1 114 ? 2.944 -2.859 -11.608 1.00 78.56 114 PHE A C 1
ATOM 878 O O . PHE A 1 114 ? 2.648 -3.990 -11.234 1.00 78.56 114 PHE A O 1
ATOM 885 N N . ASN A 1 115 ? 3.317 -2.604 -12.862 1.00 75.69 115 ASN A N 1
ATOM 886 C CA . ASN A 1 115 ? 3.389 -3.609 -13.913 1.00 75.69 115 ASN A CA 1
ATOM 887 C C . ASN A 1 115 ? 4.286 -4.806 -13.557 1.00 75.69 115 ASN A C 1
ATOM 889 O O . ASN A 1 115 ? 4.033 -5.893 -14.062 1.00 75.69 115 ASN A O 1
ATOM 893 N N . PHE A 1 116 ? 5.293 -4.640 -12.690 1.00 74.12 116 PHE A N 1
ATOM 894 C CA . PHE A 1 116 ? 6.157 -5.744 -12.256 1.00 74.12 116 PHE A CA 1
ATOM 895 C C . PHE A 1 116 ? 5.421 -6.806 -11.434 1.00 74.12 116 PHE A C 1
ATOM 897 O O . PHE A 1 116 ? 5.870 -7.950 -11.390 1.00 74.12 116 PHE A O 1
ATOM 904 N N . GLU A 1 117 ? 4.299 -6.447 -10.811 1.00 76.12 117 GLU A N 1
ATOM 905 C CA . GLU A 1 117 ? 3.496 -7.400 -10.042 1.00 76.12 117 GLU A CA 1
ATOM 906 C C . GLU A 1 117 ? 2.388 -8.044 -10.851 1.00 76.12 117 GLU A C 1
ATOM 908 O O . GLU A 1 117 ? 1.933 -9.119 -10.485 1.00 76.12 117 GLU A O 1
ATOM 913 N N . VAL A 1 118 ? 1.920 -7.380 -11.910 1.00 73.88 118 VAL A N 1
ATOM 914 C CA . VAL A 1 118 ? 0.670 -7.766 -12.579 1.00 73.88 118 VAL A CA 1
ATOM 915 C C . VAL A 1 118 ? 0.850 -8.228 -14.013 1.00 73.88 118 VAL A C 1
ATOM 917 O O . VAL A 1 118 ? -0.058 -8.854 -14.546 1.00 73.88 118 VAL A O 1
ATOM 920 N N . VAL A 1 119 ? 2.008 -7.995 -14.634 1.00 73.25 119 VAL A N 1
ATOM 921 C CA . VAL A 1 119 ? 2.296 -8.411 -16.015 1.00 73.25 119 VAL A CA 1
ATOM 922 C C . VAL A 1 119 ? 3.414 -9.449 -16.003 1.00 73.25 119 VAL A C 1
ATOM 924 O O . VAL A 1 119 ? 4.547 -9.136 -15.643 1.00 73.25 119 VAL A O 1
ATOM 927 N N . ALA A 1 120 ? 3.101 -10.686 -16.393 1.00 70.81 120 ALA A N 1
ATOM 928 C CA . ALA A 1 120 ? 4.100 -11.746 -16.539 1.00 70.81 120 ALA A CA 1
ATOM 929 C C . ALA A 1 120 ? 4.765 -11.696 -17.927 1.00 70.81 120 ALA A C 1
ATOM 931 O O . ALA A 1 120 ? 5.981 -11.846 -18.039 1.00 70.81 120 ALA A O 1
ATOM 932 N N . ASP A 1 121 ? 3.980 -11.410 -18.968 1.00 66.44 121 ASP A N 1
ATOM 933 C CA . ASP A 1 121 ? 4.430 -11.144 -20.336 1.00 66.44 121 ASP A CA 1
ATOM 934 C C . ASP A 1 121 ? 3.412 -10.248 -21.072 1.00 66.44 121 ASP A C 1
ATOM 936 O O . ASP A 1 121 ? 2.452 -9.764 -20.479 1.00 66.44 121 ASP A O 1
ATOM 940 N N . THR A 1 122 ? 3.598 -10.014 -22.375 1.00 61.47 122 THR A N 1
ATOM 941 C CA . THR A 1 122 ? 2.721 -9.142 -23.180 1.00 61.47 122 THR A CA 1
ATOM 942 C C . THR A 1 122 ? 1.274 -9.635 -23.323 1.00 61.47 122 THR A C 1
ATOM 944 O O . THR A 1 122 ? 0.441 -8.935 -23.890 1.00 61.47 122 THR A O 1
ATOM 947 N N . THR A 1 123 ? 0.970 -10.850 -22.873 1.00 62.62 123 THR A N 1
ATOM 948 C CA . THR A 1 123 ? -0.315 -11.541 -23.048 1.00 62.62 123 THR A CA 1
ATOM 949 C C . THR A 1 123 ? -0.887 -12.132 -21.759 1.00 62.62 123 THR A C 1
ATOM 951 O O . THR A 1 123 ? -2.045 -12.550 -21.759 1.00 62.62 123 THR A O 1
ATOM 954 N N . SER A 1 124 ? -0.121 -12.174 -20.663 1.00 63.72 124 SER A N 1
ATOM 955 C CA . SER A 1 124 ? -0.522 -12.846 -19.426 1.00 63.72 124 SER A CA 1
ATOM 956 C C . SER A 1 124 ? -0.325 -11.991 -18.168 1.00 63.72 124 SER A C 1
ATOM 958 O O . SER A 1 124 ? 0.663 -11.267 -17.999 1.00 63.72 124 SER A O 1
ATOM 960 N N . LEU A 1 125 ? -1.300 -12.091 -17.256 1.00 70.19 125 LEU A N 1
ATOM 961 C CA . LEU A 1 125 ? -1.266 -11.424 -15.957 1.00 70.19 125 LEU A CA 1
ATOM 962 C C . LEU A 1 125 ? -0.641 -12.321 -14.887 1.00 70.19 125 LEU A C 1
ATOM 964 O O . LEU A 1 125 ? -0.996 -13.495 -14.772 1.00 70.19 125 LEU A O 1
ATOM 968 N N . CYS A 1 126 ? 0.189 -11.734 -14.028 1.00 68.00 126 CYS A N 1
ATOM 969 C CA . CYS A 1 126 ? 0.512 -12.311 -12.726 1.00 68.00 126 CYS A CA 1
ATOM 970 C C . CYS A 1 126 ? -0.596 -11.872 -11.752 1.00 68.00 126 CYS A C 1
ATOM 972 O O . CYS A 1 126 ? -0.646 -10.729 -11.309 1.00 68.00 126 CYS A O 1
ATOM 974 N N . LYS A 1 127 ? -1.588 -12.745 -11.537 1.00 63.72 127 LYS A N 1
ATOM 975 C CA . LYS A 1 127 ? -2.872 -12.362 -10.919 1.00 63.72 127 LYS A CA 1
ATOM 976 C C . LYS A 1 127 ? -2.805 -12.150 -9.408 1.00 63.72 127 LYS A C 1
ATOM 978 O O . LYS A 1 127 ? -3.680 -11.472 -8.880 1.00 63.72 127 LYS A O 1
ATOM 983 N N . ASP A 1 128 ? -1.770 -12.663 -8.747 1.00 76.25 128 ASP A N 1
ATOM 984 C CA . ASP A 1 128 ? -1.683 -12.723 -7.286 1.00 76.25 128 ASP A CA 1
ATOM 985 C C . ASP A 1 128 ? -1.927 -11.356 -6.636 1.00 76.25 128 ASP A C 1
ATOM 987 O O . ASP A 1 128 ? -2.737 -11.244 -5.720 1.00 76.25 128 ASP A O 1
ATOM 991 N N . MET A 1 129 ? -1.325 -10.291 -7.171 1.00 84.31 129 MET A N 1
ATOM 992 C CA . MET A 1 129 ? -1.503 -8.939 -6.639 1.00 84.31 129 MET A CA 1
ATOM 993 C C . MET A 1 129 ? -2.915 -8.379 -6.877 1.00 84.31 129 MET A C 1
ATOM 995 O O . MET A 1 129 ? -3.454 -7.703 -6.007 1.00 84.31 129 MET A O 1
ATOM 999 N N . LEU A 1 130 ? -3.542 -8.670 -8.024 1.00 88.00 130 LEU A N 1
ATOM 1000 C CA . LEU A 1 130 ? -4.898 -8.191 -8.336 1.00 88.00 130 LEU A CA 1
ATOM 1001 C C . LEU A 1 130 ? -5.965 -8.826 -7.445 1.00 88.00 130 LEU A C 1
ATOM 1003 O O . LEU A 1 130 ? -7.015 -8.223 -7.255 1.00 88.00 130 LEU A O 1
ATOM 1007 N N . ASP A 1 131 ? -5.705 -10.026 -6.928 1.00 87.00 131 ASP A N 1
ATOM 1008 C CA . ASP A 1 131 ? -6.564 -10.697 -5.954 1.00 87.00 131 ASP A CA 1
ATOM 1009 C C . ASP A 1 131 ? -6.306 -10.201 -4.525 1.00 87.00 131 ASP A C 1
ATOM 1011 O O . ASP A 1 131 ? -7.243 -10.021 -3.750 1.00 87.00 131 ASP A O 1
ATOM 1015 N N . VAL A 1 132 ? -5.043 -9.925 -4.188 1.00 88.19 132 VAL A N 1
ATOM 1016 C CA . VAL A 1 132 ? -4.629 -9.454 -2.857 1.00 88.19 132 VAL A CA 1
ATOM 1017 C C . VAL A 1 132 ? -5.183 -8.063 -2.532 1.00 88.19 132 VAL A C 1
ATOM 1019 O O . VAL A 1 132 ? -5.562 -7.815 -1.394 1.00 88.19 132 VAL A O 1
ATOM 1022 N N . ILE A 1 133 ? -5.247 -7.150 -3.505 1.00 91.25 133 ILE A N 1
ATOM 1023 C CA . ILE A 1 133 ? -5.651 -5.755 -3.250 1.00 91.25 133 ILE A CA 1
ATOM 1024 C C . ILE A 1 133 ? -7.169 -5.524 -3.253 1.00 91.25 133 ILE A C 1
ATOM 1026 O O . ILE A 1 133 ? -7.615 -4.379 -3.178 1.00 91.25 133 ILE A O 1
ATOM 1030 N N . VAL A 1 134 ? -7.981 -6.577 -3.368 1.00 92.19 134 VAL A N 1
ATOM 1031 C CA . VAL A 1 134 ? -9.442 -6.440 -3.378 1.00 92.19 134 VAL A CA 1
ATOM 1032 C C . VAL A 1 134 ? -9.950 -6.201 -1.947 1.00 92.19 134 VAL A C 1
ATOM 1034 O O . VAL A 1 134 ? -9.728 -7.042 -1.072 1.00 92.19 134 VAL A O 1
ATOM 1037 N N . PRO A 1 135 ? -10.662 -5.090 -1.676 1.00 92.38 135 PRO A N 1
ATOM 1038 C CA . PRO A 1 135 ? -11.212 -4.826 -0.349 1.00 92.38 135 PRO A CA 1
ATOM 1039 C C . PRO A 1 135 ? -12.327 -5.803 0.045 1.00 92.38 135 PRO A C 1
ATOM 1041 O O . PRO A 1 135 ? -12.907 -6.509 -0.783 1.00 92.38 135 PRO A O 1
ATOM 1044 N N . LYS A 1 136 ? -12.703 -5.775 1.328 1.00 91.31 136 LYS A N 1
ATOM 1045 C CA . LYS A 1 136 ? -13.940 -6.401 1.820 1.00 91.31 136 LYS A CA 1
ATOM 1046 C C . LYS A 1 136 ? -15.184 -5.815 1.129 1.00 91.31 136 LYS A C 1
ATOM 1048 O O . LYS A 1 136 ? -15.142 -4.671 0.668 1.00 91.31 136 LYS A O 1
ATOM 1053 N N . PRO A 1 137 ? -16.326 -6.530 1.141 1.00 89.25 137 PRO A N 1
ATOM 1054 C CA . PRO A 1 137 ? -17.600 -5.964 0.709 1.00 89.25 137 PRO A CA 1
ATOM 1055 C C . PRO A 1 137 ? -17.921 -4.637 1.402 1.00 89.25 137 PRO A C 1
ATOM 1057 O O . PRO A 1 137 ? -17.808 -4.514 2.622 1.00 89.25 137 PRO A O 1
ATOM 1060 N N . GLY A 1 138 ? -18.302 -3.630 0.613 1.00 84.94 138 GLY A N 1
ATOM 1061 C CA . GLY A 1 138 ? -18.525 -2.257 1.073 1.00 84.94 138 GLY A CA 1
ATOM 1062 C C . GLY A 1 138 ? -17.251 -1.446 1.353 1.00 84.94 138 GLY A C 1
ATOM 1063 O O . GLY A 1 138 ? -17.357 -0.301 1.792 1.00 84.94 138 GLY A O 1
ATOM 1064 N N . GLY A 1 139 ? -16.066 -2.019 1.121 1.00 90.19 139 GLY A N 1
ATOM 1065 C CA . GLY A 1 139 ? -14.770 -1.357 1.249 1.00 90.19 139 GLY A CA 1
ATOM 1066 C C . GLY A 1 139 ? -14.392 -0.498 0.041 1.00 90.19 139 GLY A C 1
ATOM 1067 O O . GLY A 1 139 ? -15.152 -0.363 -0.924 1.00 90.19 139 GLY A O 1
ATOM 1068 N N . ILE A 1 140 ? -13.201 0.102 0.100 1.00 92.19 140 ILE A N 1
ATOM 1069 C CA . ILE A 1 140 ? -12.686 0.993 -0.948 1.00 92.19 140 ILE A CA 1
ATOM 1070 C C . ILE A 1 140 ? -11.235 0.643 -1.279 1.00 92.19 140 ILE A C 1
ATOM 1072 O O . ILE A 1 140 ? -10.376 0.617 -0.400 1.00 92.19 140 ILE A O 1
ATOM 1076 N N . LEU A 1 141 ? -10.965 0.425 -2.563 1.00 92.56 141 LEU A N 1
ATOM 1077 C CA . LEU A 1 141 ? -9.629 0.393 -3.139 1.00 92.56 141 LEU A CA 1
ATOM 1078 C C . LEU A 1 141 ? -9.253 1.810 -3.566 1.00 92.56 141 LEU A C 1
ATOM 1080 O O . LEU A 1 141 ? -9.942 2.419 -4.379 1.00 92.56 141 LEU A O 1
ATOM 1084 N N . ILE A 1 142 ? -8.154 2.322 -3.039 1.00 90.56 142 ILE A N 1
ATOM 1085 C CA . ILE A 1 142 ? -7.552 3.599 -3.393 1.00 90.56 142 ILE A CA 1
ATOM 1086 C C . ILE A 1 142 ? -6.261 3.293 -4.138 1.00 90.56 142 ILE A C 1
ATOM 1088 O O . ILE A 1 142 ? -5.283 2.832 -3.553 1.00 90.56 142 ILE A O 1
ATOM 1092 N N . PHE A 1 143 ? -6.252 3.555 -5.436 1.00 85.94 143 PHE A N 1
ATOM 1093 C CA . PHE A 1 143 ? -5.108 3.266 -6.283 1.00 85.94 143 PHE A CA 1
ATOM 1094 C C . PHE A 1 143 ? -4.443 4.566 -6.729 1.00 85.94 143 PHE A C 1
ATOM 1096 O O . PHE A 1 143 ? -5.075 5.407 -7.369 1.00 85.94 143 PHE A O 1
ATOM 1103 N N . GLN A 1 144 ? -3.159 4.739 -6.423 1.00 79.62 144 GLN A N 1
ATOM 1104 C CA . GLN A 1 144 ? -2.393 5.866 -6.945 1.00 79.62 144 GLN A CA 1
ATOM 1105 C C . GLN A 1 144 ? -2.135 5.663 -8.447 1.00 79.62 144 GLN A C 1
ATOM 1107 O O . GLN A 1 144 ? -1.338 4.807 -8.817 1.00 79.62 144 GLN A O 1
ATOM 1112 N N . SER A 1 145 ? -2.762 6.449 -9.322 1.00 66.50 145 SER A N 1
ATOM 1113 C CA . SER A 1 145 ? -2.515 6.428 -10.769 1.00 66.50 145 SER A CA 1
ATOM 1114 C C . SER A 1 145 ? -1.499 7.509 -11.173 1.00 66.50 145 SER A C 1
ATOM 1116 O O . SER A 1 145 ? -1.495 8.624 -10.656 1.00 66.50 145 SER A O 1
ATOM 1118 N N . GLY A 1 146 ? -0.558 7.206 -12.071 1.00 64.56 146 GLY A N 1
ATOM 1119 C CA . GLY A 1 146 ? 0.413 8.195 -12.556 1.00 64.56 146 GLY A CA 1
ATOM 1120 C C . GLY A 1 146 ? 1.495 7.621 -13.472 1.00 64.56 146 GLY A C 1
ATOM 1121 O O . GLY A 1 146 ? 1.467 6.449 -13.834 1.00 64.56 146 GLY A O 1
ATOM 1122 N N . PHE A 1 147 ? 2.491 8.445 -13.831 1.00 58.50 147 PHE A N 1
ATOM 1123 C CA . PHE A 1 147 ? 3.595 8.054 -14.731 1.00 58.50 147 PHE A CA 1
ATOM 1124 C C . PHE A 1 147 ? 4.349 6.798 -14.257 1.00 58.50 147 PHE A C 1
ATOM 1126 O O . PHE A 1 147 ? 4.777 5.993 -15.080 1.00 58.50 147 PHE A O 1
ATOM 1133 N N . ASN A 1 148 ? 4.463 6.608 -12.941 1.00 54.97 148 ASN A N 1
ATOM 1134 C CA . ASN A 1 148 ? 5.160 5.470 -12.345 1.00 54.97 148 ASN A CA 1
ATOM 1135 C C . ASN A 1 148 ? 4.260 4.216 -12.205 1.00 54.97 148 ASN A C 1
ATOM 1137 O O . ASN A 1 148 ? 4.739 3.119 -11.978 1.00 54.97 148 ASN A O 1
ATOM 1141 N N . THR A 1 149 ? 2.944 4.300 -12.397 1.00 62.53 149 THR A N 1
ATOM 1142 C CA . THR A 1 149 ? 2.067 3.107 -12.359 1.00 62.53 149 THR A CA 1
ATOM 1143 C C . THR A 1 149 ? 1.696 2.618 -13.750 1.00 62.53 149 THR A C 1
ATOM 1145 O O . THR A 1 149 ? 0.696 1.924 -13.917 1.00 62.53 149 THR A O 1
ATOM 1148 N N . ARG A 1 150 ? 2.486 3.006 -14.760 1.00 66.50 150 ARG A N 1
ATOM 1149 C CA . ARG A 1 150 ? 2.246 2.661 -16.159 1.00 66.50 150 ARG A CA 1
ATOM 1150 C C . ARG A 1 150 ? 2.313 1.153 -16.359 1.00 66.50 150 ARG A C 1
ATOM 1152 O O . ARG A 1 150 ? 3.376 0.539 -16.299 1.00 66.50 150 ARG A O 1
ATOM 1159 N N . VAL A 1 151 ? 1.155 0.587 -16.649 1.00 72.31 151 VAL A N 1
ATOM 1160 C CA . VAL A 1 151 ? 1.025 -0.717 -17.288 1.00 72.31 151 VAL A CA 1
ATOM 1161 C C . VAL A 1 151 ? 1.349 -0.527 -18.778 1.00 72.31 151 VAL A C 1
ATOM 1163 O O . VAL A 1 151 ? 1.052 0.537 -19.328 1.00 72.31 151 VAL A O 1
ATOM 1166 N N . PRO A 1 152 ? 2.009 -1.486 -19.452 1.00 74.56 152 PRO A N 1
ATOM 1167 C CA . PRO A 1 152 ? 2.164 -1.426 -20.901 1.00 74.56 152 PRO A CA 1
ATOM 1168 C C . PRO A 1 152 ? 0.805 -1.229 -21.583 1.00 74.56 152 PRO A C 1
ATOM 1170 O O . PRO A 1 152 ? -0.141 -1.927 -21.237 1.00 74.56 152 PRO A O 1
ATOM 1173 N N . LEU A 1 153 ? 0.719 -0.331 -22.573 1.00 74.38 153 LEU A N 1
ATOM 1174 C CA . LEU A 1 153 ? -0.552 0.041 -23.226 1.00 74.38 153 LEU A CA 1
ATOM 1175 C C . LEU A 1 153 ? -1.366 -1.174 -23.705 1.00 74.38 153 LEU A C 1
ATOM 1177 O O . LEU A 1 153 ? -2.580 -1.201 -23.576 1.00 74.38 153 LEU A O 1
ATOM 1181 N N . HIS A 1 154 ? -0.696 -2.209 -24.216 1.00 75.50 154 HIS A N 1
ATOM 1182 C CA . HIS A 1 154 ? -1.351 -3.429 -24.702 1.00 75.50 154 HIS A CA 1
ATOM 1183 C C . HIS A 1 154 ? -1.957 -4.306 -23.590 1.00 75.50 154 HIS A C 1
ATOM 1185 O O . HIS A 1 154 ? -2.761 -5.184 -23.884 1.00 75.50 154 HIS A O 1
ATOM 1191 N N . ALA A 1 155 ? -1.560 -4.100 -22.333 1.00 77.00 155 ALA A N 1
ATOM 1192 C CA . ALA A 1 155 ? -2.044 -4.827 -21.160 1.00 77.00 155 ALA A CA 1
ATOM 1193 C C . ALA A 1 155 ? -2.903 -3.944 -20.234 1.00 77.00 155 ALA A C 1
ATOM 1195 O O . ALA A 1 155 ? -3.435 -4.439 -19.243 1.00 77.00 155 ALA A O 1
ATOM 1196 N N . GLU A 1 156 ? -3.040 -2.652 -20.540 1.00 79.19 156 GLU A N 1
ATOM 1197 C CA . GLU A 1 156 ? -3.711 -1.665 -19.693 1.00 79.19 156 GLU A CA 1
ATOM 1198 C C . GLU A 1 156 ? -5.190 -2.013 -19.474 1.00 79.19 156 GLU A C 1
ATOM 1200 O O . GLU A 1 156 ? -5.611 -2.204 -18.331 1.00 79.19 156 GLU A O 1
ATOM 1205 N N . ASP A 1 157 ? -5.941 -2.213 -20.560 1.00 81.25 157 ASP A N 1
ATOM 1206 C CA . ASP A 1 157 ? -7.356 -2.601 -20.502 1.00 81.25 157 ASP A CA 1
ATOM 1207 C C . ASP A 1 157 ? -7.551 -3.937 -19.777 1.00 81.25 157 ASP A C 1
ATOM 1209 O O . ASP A 1 157 ? -8.504 -4.117 -19.019 1.00 81.25 157 ASP A O 1
ATOM 1213 N N . MET A 1 158 ? -6.617 -4.873 -19.963 1.00 82.69 158 MET A N 1
ATOM 1214 C CA . MET A 1 158 ? -6.669 -6.177 -19.311 1.00 82.69 158 MET A CA 1
ATOM 1215 C C . MET A 1 158 ? -6.478 -6.049 -17.795 1.00 82.69 158 MET A C 1
ATOM 1217 O O . MET A 1 158 ? -7.251 -6.634 -17.038 1.00 82.69 158 MET A O 1
ATOM 1221 N N . VAL A 1 159 ? -5.481 -5.283 -17.339 1.00 83.56 159 VAL A N 1
ATOM 1222 C CA . VAL A 1 159 ? -5.201 -5.077 -15.909 1.00 83.56 159 VAL A CA 1
ATOM 1223 C C . VAL A 1 159 ? -6.344 -4.321 -15.238 1.00 83.56 159 VAL A C 1
ATOM 1225 O O . VAL A 1 159 ? -6.897 -4.807 -14.249 1.00 83.56 159 VAL A O 1
ATOM 1228 N N . TRP A 1 160 ? -6.725 -3.157 -15.769 1.00 85.00 160 TRP A N 1
ATOM 1229 C CA . TRP A 1 160 ? -7.734 -2.307 -15.134 1.00 85.00 160 TRP A CA 1
ATOM 1230 C C . TRP A 1 160 ? -9.144 -2.863 -15.278 1.00 85.00 160 TRP A C 1
ATOM 1232 O O . TRP A 1 160 ? -9.923 -2.760 -14.330 1.00 85.00 160 TRP A O 1
ATOM 1242 N N . GLY A 1 161 ? -9.458 -3.506 -16.406 1.00 86.56 161 GLY A N 1
ATOM 1243 C CA . GLY A 1 161 ? -10.717 -4.221 -16.592 1.00 86.56 161 GLY A CA 1
ATOM 1244 C C . GLY A 1 161 ? -10.853 -5.371 -15.596 1.00 86.56 161 GLY A C 1
ATOM 1245 O O . GLY A 1 161 ? -11.849 -5.445 -14.879 1.00 86.56 161 GLY A O 1
ATOM 1246 N N . THR A 1 162 ? -9.809 -6.201 -15.459 1.00 88.56 162 THR A N 1
ATOM 1247 C CA . THR A 1 162 ? -9.801 -7.318 -14.496 1.00 88.56 162 THR A CA 1
ATOM 1248 C C . THR A 1 162 ? -9.920 -6.824 -13.054 1.00 88.56 162 THR A C 1
ATOM 1250 O O . THR A 1 162 ? -10.678 -7.390 -12.268 1.00 88.56 162 THR A O 1
ATOM 1253 N N . LEU A 1 163 ? -9.176 -5.779 -12.681 1.00 89.19 163 LEU A N 1
ATOM 1254 C CA . LEU A 1 163 ? -9.220 -5.224 -11.328 1.00 89.19 163 LEU A CA 1
ATOM 1255 C C . LEU A 1 163 ? -10.592 -4.622 -11.006 1.00 89.19 163 LEU A C 1
ATOM 1257 O O . LEU A 1 163 ? -11.144 -4.900 -9.943 1.00 89.19 163 LEU A O 1
ATOM 1261 N N . SER A 1 164 ? -11.159 -3.846 -11.932 1.00 89.81 164 SER A N 1
ATOM 1262 C CA . SER A 1 164 ? -12.478 -3.231 -11.753 1.00 89.81 164 SER A CA 1
ATOM 1263 C C . SER A 1 164 ? -13.561 -4.292 -11.584 1.00 89.81 164 SER A C 1
ATOM 1265 O O . SER A 1 164 ? -14.343 -4.213 -10.640 1.00 89.81 164 SER A O 1
ATOM 1267 N N . GLU A 1 165 ? -13.545 -5.334 -12.421 1.00 91.56 165 GLU A N 1
ATOM 1268 C CA . GLU A 1 165 ? -14.482 -6.454 -12.319 1.00 91.56 165 GLU A CA 1
ATOM 1269 C C . GLU A 1 165 ? -14.367 -7.173 -10.966 1.00 91.56 165 GLU A C 1
ATOM 1271 O O . GLU A 1 165 ? -15.377 -7.501 -10.343 1.00 91.56 165 GLU A O 1
ATOM 1276 N N . LYS A 1 166 ? -13.145 -7.407 -10.471 1.00 92.12 166 LYS A N 1
ATOM 1277 C CA . LYS A 1 166 ? -12.924 -8.034 -9.157 1.00 92.12 166 LYS A CA 1
ATOM 1278 C C . LYS A 1 166 ? -13.459 -7.176 -8.010 1.00 92.12 166 LYS A C 1
ATOM 1280 O O . LYS A 1 166 ? -14.128 -7.706 -7.124 1.00 92.12 166 LYS A O 1
ATOM 1285 N N . VAL A 1 167 ? -13.192 -5.870 -8.032 1.00 91.25 167 VAL A N 1
ATOM 1286 C CA . VAL A 1 167 ? -13.666 -4.924 -7.008 1.00 91.25 167 VAL A CA 1
ATOM 1287 C C . VAL A 1 167 ? -15.193 -4.826 -7.013 1.00 91.25 167 VAL A C 1
ATOM 1289 O O . VAL A 1 167 ? -15.812 -4.884 -5.950 1.00 91.25 167 VAL A O 1
ATOM 1292 N N . GLU A 1 168 ? -15.808 -4.746 -8.194 1.00 92.69 168 GLU A N 1
ATOM 1293 C CA . GLU A 1 168 ? -17.265 -4.709 -8.341 1.00 92.69 168 GLU A CA 1
ATOM 1294 C C . GLU A 1 168 ? -17.915 -6.008 -7.850 1.00 92.69 168 GLU A C 1
ATOM 1296 O O . GLU A 1 168 ? -18.850 -5.965 -7.050 1.00 92.69 168 GLU A O 1
ATOM 1301 N N . ARG A 1 169 ? -17.376 -7.173 -8.239 1.00 93.12 169 ARG A N 1
ATOM 1302 C CA . ARG A 1 169 ? -17.851 -8.487 -7.765 1.00 93.12 169 ARG A CA 1
ATOM 1303 C C . ARG A 1 169 ? -17.737 -8.645 -6.249 1.00 93.12 169 ARG A C 1
ATOM 1305 O O . ARG A 1 169 ? -18.567 -9.325 -5.650 1.00 93.12 169 ARG A O 1
ATOM 1312 N N . ALA A 1 170 ? -16.737 -8.025 -5.624 1.00 89.56 170 ALA A N 1
ATOM 1313 C CA . ALA A 1 170 ? -16.603 -7.998 -4.171 1.00 89.56 170 ALA A CA 1
ATOM 1314 C C . ALA A 1 170 ? -17.616 -7.059 -3.487 1.00 89.56 170 ALA A C 1
ATOM 1316 O O . ALA A 1 170 ? -17.720 -7.075 -2.264 1.00 89.56 170 ALA A O 1
ATOM 1317 N N . GLY A 1 171 ? -18.365 -6.242 -4.238 1.00 90.31 171 GLY A N 1
ATOM 1318 C CA . GLY A 1 171 ? -19.253 -5.215 -3.691 1.00 90.31 171 GLY A CA 1
ATOM 1319 C C . GLY A 1 171 ? -18.493 -4.035 -3.078 1.00 90.31 171 GLY A C 1
ATOM 1320 O O . GLY A 1 171 ? -19.007 -3.378 -2.170 1.00 9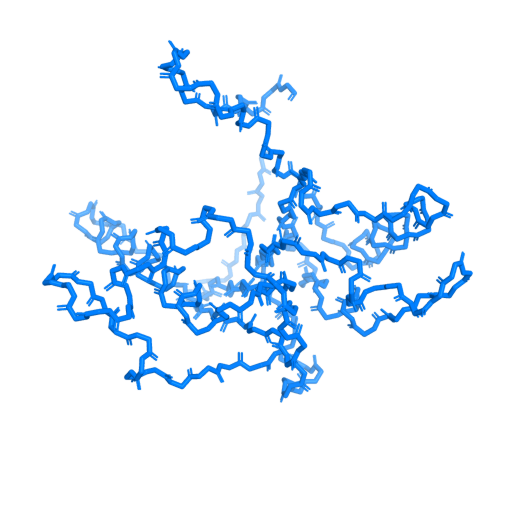0.31 171 GLY A O 1
ATOM 1321 N N . ALA A 1 172 ? -17.257 -3.797 -3.518 1.00 90.69 172 ALA A N 1
ATOM 1322 C CA . ALA A 1 172 ? -16.402 -2.699 -3.082 1.00 90.69 172 ALA A CA 1
ATOM 1323 C C . ALA A 1 172 ? -16.381 -1.570 -4.127 1.00 90.69 172 ALA A C 1
ATOM 1325 O O . ALA A 1 172 ? -16.957 -1.674 -5.211 1.00 90.69 172 ALA A O 1
ATOM 1326 N N . LYS A 1 173 ? -15.734 -0.452 -3.790 1.00 90.69 173 LYS A N 1
ATOM 1327 C CA . LYS A 1 173 ? -15.532 0.685 -4.701 1.00 90.69 173 LYS A CA 1
ATOM 1328 C C . LYS A 1 173 ? -14.061 0.847 -5.043 1.00 90.69 173 LYS A C 1
ATOM 1330 O O . LYS A 1 173 ? -13.202 0.503 -4.239 1.00 90.69 173 LYS A O 1
ATOM 1335 N N . MET A 1 174 ? -13.778 1.428 -6.203 1.00 89.00 174 MET A N 1
ATOM 1336 C CA . MET A 1 174 ? -12.430 1.825 -6.600 1.00 89.00 174 MET A CA 1
ATOM 1337 C C . MET A 1 174 ? -12.362 3.344 -6.763 1.00 89.00 174 MET A C 1
ATOM 1339 O O . MET A 1 174 ? -13.236 3.943 -7.386 1.00 89.00 174 MET A O 1
ATOM 1343 N N . ALA A 1 175 ? -11.322 3.954 -6.208 1.00 87.00 175 ALA A N 1
ATOM 1344 C CA . ALA A 1 175 ? -10.976 5.357 -6.358 1.00 87.00 175 ALA A CA 1
ATOM 1345 C C . ALA A 1 175 ? -9.549 5.458 -6.903 1.00 87.00 175 ALA A C 1
ATOM 1347 O O . ALA A 1 175 ? -8.629 4.828 -6.380 1.00 87.00 175 ALA A O 1
ATOM 1348 N N . LEU A 1 176 ? -9.361 6.260 -7.950 1.00 81.56 176 LEU A N 1
ATOM 1349 C CA . LEU A 1 176 ? -8.050 6.509 -8.541 1.00 81.56 176 LEU A CA 1
ATOM 1350 C C . LEU A 1 176 ? -7.553 7.883 -8.094 1.00 81.56 176 LEU A C 1
ATOM 1352 O O . LEU A 1 176 ? -8.204 8.893 -8.352 1.00 81.56 176 LEU A O 1
ATOM 1356 N N . ILE A 1 177 ? -6.394 7.928 -7.443 1.00 74.88 177 ILE A N 1
ATOM 1357 C CA . ILE A 1 177 ? -5.732 9.180 -7.075 1.00 74.88 177 ILE A CA 1
ATOM 1358 C C . ILE A 1 177 ? -4.631 9.438 -8.092 1.00 74.88 177 ILE A C 1
ATOM 1360 O O . ILE A 1 177 ? -3.580 8.801 -8.052 1.00 74.88 177 ILE A O 1
ATOM 1364 N N . SER A 1 178 ? -4.876 10.376 -9.004 1.00 65.12 178 SER A N 1
ATOM 1365 C CA . SER A 1 178 ? -3.876 10.766 -9.990 1.00 65.12 178 SER A CA 1
ATOM 1366 C C . SER A 1 178 ? -2.799 11.638 -9.352 1.00 65.12 178 SER A C 1
ATOM 1368 O O . SER A 1 178 ? -3.075 12.741 -8.879 1.00 65.12 178 SER A O 1
ATOM 1370 N N . ASN A 1 179 ? -1.543 11.201 -9.433 1.00 54.91 179 ASN A N 1
ATOM 1371 C CA . ASN A 1 179 ? -0.372 12.042 -9.196 1.00 54.91 179 ASN A CA 1
ATOM 1372 C C . ASN A 1 179 ? -0.102 12.953 -10.406 1.00 54.91 179 ASN A C 1
ATOM 1374 O O . ASN A 1 179 ? 1.031 13.071 -10.872 1.00 54.91 179 ASN A O 1
ATOM 1378 N N . GLY A 1 180 ? -1.125 13.664 -10.884 1.00 42.56 180 GLY A N 1
ATOM 1379 C CA . GLY A 1 180 ? -0.992 14.790 -11.814 1.00 42.56 180 GLY A CA 1
ATOM 1380 C C . GLY A 1 180 ? -0.208 15.980 -11.235 1.00 42.56 180 GLY A C 1
ATOM 1381 O O . GLY A 1 180 ? -0.293 17.087 -11.761 1.00 42.56 180 GLY A O 1
ATOM 1382 N N . PHE A 1 181 ? 0.563 15.778 -10.161 1.00 40.62 181 PHE A N 1
ATOM 1383 C CA . PHE A 1 181 ? 1.530 16.731 -9.649 1.00 40.62 181 PHE A CA 1
ATOM 1384 C C . PHE A 1 181 ? 2.726 16.781 -10.589 1.00 40.62 181 PHE A C 1
ATOM 1386 O O . PHE A 1 181 ? 3.720 16.064 -10.468 1.00 40.62 181 PHE A O 1
ATOM 1393 N N . SER A 1 182 ? 2.579 17.678 -11.555 1.00 33.72 182 SER A N 1
ATOM 1394 C CA . SER A 1 182 ? 3.674 18.347 -12.223 1.00 33.72 182 SER A CA 1
ATOM 1395 C C . SER A 1 182 ? 4.809 18.627 -11.231 1.00 33.72 182 SER A C 1
ATOM 1397 O O . SER A 1 182 ? 4.619 19.310 -10.225 1.00 33.72 182 SER A O 1
ATOM 1399 N N . PHE A 1 183 ? 6.016 18.160 -11.551 1.00 35.75 183 PHE A N 1
ATOM 1400 C CA . PHE A 1 183 ? 7.268 18.626 -10.947 1.00 35.75 183 PHE A CA 1
ATOM 1401 C C . PHE A 1 183 ? 7.582 20.090 -11.326 1.00 35.75 183 PHE A C 1
ATOM 1403 O O . PHE A 1 183 ? 8.742 20.505 -11.306 1.00 35.75 183 PHE A O 1
ATOM 1410 N N . ASP A 1 184 ? 6.574 20.887 -11.682 1.00 36.59 184 ASP A N 1
ATOM 1411 C CA . ASP A 1 184 ? 6.719 22.316 -11.855 1.00 36.59 184 ASP A CA 1
ATOM 1412 C C . ASP A 1 184 ? 6.735 22.989 -10.483 1.00 36.59 184 ASP A C 1
ATOM 1414 O O . ASP A 1 184 ? 5.713 23.400 -9.922 1.00 36.59 184 ASP A O 1
ATOM 1418 N N . LYS A 1 185 ? 7.956 23.098 -9.952 1.00 38.84 185 LYS A N 1
ATOM 1419 C CA . LYS A 1 185 ? 8.296 23.868 -8.753 1.00 38.84 185 LYS A CA 1
ATOM 1420 C C . LYS A 1 185 ? 7.813 25.330 -8.814 1.00 38.84 185 LYS A C 1
ATOM 1422 O O . LYS A 1 185 ? 7.872 25.993 -7.783 1.00 38.84 185 LYS A O 1
ATOM 1427 N N . ALA A 1 186 ? 7.346 25.836 -9.961 1.00 38.81 186 ALA A N 1
ATOM 1428 C CA . ALA A 1 186 ? 6.857 27.204 -10.107 1.00 38.81 186 ALA A CA 1
ATOM 1429 C C . ALA A 1 186 ? 5.364 27.402 -9.775 1.00 38.81 186 ALA A C 1
ATOM 1431 O O . ALA A 1 186 ? 4.948 28.538 -9.565 1.00 38.81 186 ALA A O 1
ATOM 1432 N N . SER A 1 187 ? 4.539 26.348 -9.719 1.00 43.72 187 SER A N 1
ATOM 1433 C CA . SER A 1 187 ? 3.075 26.541 -9.800 1.00 43.72 187 SER A CA 1
ATOM 1434 C C . SER A 1 187 ? 2.318 26.669 -8.468 1.00 43.72 187 SER A C 1
ATOM 1436 O O . SER A 1 187 ? 1.169 27.107 -8.477 1.00 43.72 187 SER A O 1
ATOM 1438 N N . GLY A 1 188 ? 2.926 26.342 -7.321 1.00 37.41 188 GLY A N 1
ATOM 1439 C CA . GLY A 1 188 ? 2.411 26.701 -5.986 1.00 37.41 188 GLY A CA 1
ATOM 1440 C C . GLY A 1 188 ? 0.983 26.248 -5.623 1.00 37.41 188 GLY A C 1
ATOM 1441 O O . GLY A 1 188 ? 0.417 26.784 -4.673 1.00 37.41 188 GLY A O 1
ATOM 1442 N N . LYS A 1 189 ? 0.372 25.294 -6.338 1.00 32.19 189 LYS A N 1
ATOM 1443 C CA . LYS A 1 189 ? -1.008 24.845 -6.079 1.00 32.19 189 LYS A CA 1
ATOM 1444 C C . LYS A 1 189 ? -1.050 23.391 -5.612 1.00 32.19 189 LYS A C 1
ATOM 1446 O O . LYS A 1 189 ? -0.648 22.488 -6.339 1.00 32.19 189 LYS A O 1
ATOM 1451 N N . SER A 1 190 ? -1.583 23.172 -4.407 1.00 36.38 190 SER A N 1
ATOM 1452 C CA . SER A 1 190 ? -1.960 21.841 -3.919 1.00 36.38 190 SER A CA 1
ATOM 1453 C C . SER A 1 190 ? -3.070 21.260 -4.790 1.00 36.38 190 SER A C 1
ATOM 1455 O O . SER A 1 190 ? -4.170 21.805 -4.851 1.00 36.38 190 SER A O 1
ATOM 1457 N N . GLY A 1 191 ? -2.783 20.137 -5.439 1.00 38.38 191 GLY A N 1
ATOM 1458 C CA . GLY A 1 191 ? -3.757 19.262 -6.081 1.00 38.38 191 GLY A CA 1
ATOM 1459 C C . GLY A 1 191 ? -4.652 18.579 -5.051 1.00 38.38 191 GLY A C 1
ATOM 1460 O O . GLY A 1 191 ? -4.382 17.466 -4.612 1.00 38.38 191 GLY A O 1
ATOM 1461 N N . VAL A 1 192 ? -5.727 19.263 -4.677 1.00 32.62 192 VAL A N 1
ATOM 1462 C CA . VAL A 1 192 ? -6.944 18.632 -4.169 1.00 32.62 192 VAL A CA 1
ATOM 1463 C C . VAL A 1 192 ? -7.931 18.656 -5.330 1.00 32.62 192 VAL A C 1
ATOM 1465 O O . VAL A 1 192 ? -8.298 19.736 -5.790 1.00 32.62 192 VAL A O 1
ATOM 1468 N N . ILE A 1 193 ? -8.333 17.485 -5.832 1.00 37.03 193 ILE A N 1
ATOM 1469 C CA . ILE A 1 193 ? -9.508 17.392 -6.705 1.00 37.03 193 ILE A CA 1
ATOM 1470 C C . ILE A 1 193 ? -10.724 17.527 -5.776 1.00 37.03 193 ILE A C 1
ATOM 1472 O O . ILE A 1 193 ? -10.814 16.769 -4.804 1.00 37.03 193 ILE A O 1
ATOM 1476 N N . PRO A 1 194 ? -11.608 18.519 -5.978 1.00 30.03 194 PRO A N 1
ATOM 1477 C CA . PRO A 1 194 ? -12.828 18.617 -5.192 1.00 30.03 194 PRO A CA 1
ATOM 1478 C C . PRO A 1 194 ? -13.699 17.375 -5.441 1.00 30.03 194 PRO A C 1
ATOM 1480 O O . PRO A 1 194 ? -13.626 16.794 -6.518 1.00 30.03 194 PRO A O 1
ATOM 1483 N N . PRO A 1 195 ? -14.538 16.964 -4.478 1.00 28.30 195 PRO A N 1
ATOM 1484 C CA . PRO A 1 195 ? -15.308 15.716 -4.549 1.00 28.30 195 PRO A CA 1
ATOM 1485 C C . PRO A 1 195 ? -16.315 15.615 -5.716 1.00 28.30 195 PRO A C 1
ATOM 1487 O O . PRO A 1 195 ? -16.934 14.564 -5.876 1.00 28.30 195 PRO A O 1
ATOM 1490 N N . ASP A 1 196 ? -16.438 16.652 -6.550 1.00 34.09 196 ASP A N 1
ATOM 1491 C CA . ASP A 1 196 ? -17.475 16.804 -7.573 1.00 34.09 196 ASP A CA 1
ATOM 1492 C C . ASP A 1 196 ? -16.888 17.054 -8.986 1.00 34.09 196 ASP A C 1
ATOM 1494 O O . ASP A 1 196 ? -17.436 17.850 -9.753 1.00 34.09 196 ASP A O 1
ATOM 1498 N N . GLY A 1 197 ? -15.762 16.419 -9.338 1.00 29.81 197 GLY A N 1
ATOM 1499 C CA . GLY A 1 197 ? -15.139 16.545 -10.668 1.00 29.81 197 GLY A CA 1
ATOM 1500 C C . GLY A 1 197 ? -14.460 15.280 -11.160 1.00 29.81 197 GLY A C 1
ATOM 1501 O O . GLY A 1 197 ? -13.389 14.956 -10.602 1.00 29.81 197 GLY A O 1
#